Protein AF-A0A8H6MG10-F1 (afdb_monomer)

pLDDT: mean 74.45, std 24.61, range [26.56, 98.25]

Organism: NCBI:txid2175873

Radius of gyration: 45.44 Å; Cα contacts (8 Å, |Δi|>4): 4; chains: 1; bounding box: 98×99×142 Å

Sequence (329 aa):
MADADKAAKLAAAKKRVEELKKKKTKKAGSTSKKEKAETTAAEPSGSKEEDPEAEAETAIPAEAPPAYEEADAPEATEAVAEQPASPTTSQPTLAQQSKLRSASFRKGSVSAGPMSPQGTEGETATDIYRKHVARIEELEKENKRLAKDATDSEKRWKKAEEELADLRETEGETKGAGEEVEKLKSEIEALQRQNTQLQQQASRSGGRHGSSPSVSMSSPPAELEAQLKSKTSTIESMEIEISKLRAQVDRQASGTSSEREQIAALEEKLARAEKAAGLAQQELADLRKNLDRTAEKAVREGSERTSAETKLRSLEHQLADAIAAQLDA

Secondary structure (DSSP, 8-state):
-HHHHHHHHHHHHHHHHHHHHHHHHHHSSS---------------------------------PPPPPPP--------------------PPPHHHHHHHHHHHHHTTTSSS--------TT--HHHHHHHHHHHHHHHHHHHHHHHHHHHHHHHHHHHHHHHHHHHHHHHHHHHHHHHHHHHHHHHHHHHHHHHHHHHHHHHHHTTS-SS-----S---HHHHHHHHHHHHHHHHHHHHHHHHHHHHHHHHHHHHHHHHHHHHHHHHHHHHHHHHHHHHHHHHHHHHHHHHHHHHHHHHHHHHHHHHHHHHHHHHHHHHHHHHHHH--

Solvent-accessible surface area (backbone atoms only — not comparable to full-atom values): 20217 Å² total; per-residue (Å²): 117,74,66,59,58,52,52,51,50,53,53,54,51,54,53,52,52,52,52,52,50,55,53,51,59,64,69,70,68,81,84,84,86,89,81,90,87,84,88,83,89,83,85,88,86,83,90,80,89,81,87,83,92,83,89,84,88,84,87,82,86,88,81,82,83,82,83,80,82,90,78,82,86,82,91,81,91,79,91,86,83,86,86,86,91,76,91,71,78,74,74,70,48,71,68,54,49,49,49,56,62,47,44,65,63,46,74,78,68,78,80,82,79,89,76,65,85,78,72,64,91,87,60,53,72,70,55,52,50,53,50,50,51,53,49,49,55,49,50,52,52,48,50,55,47,50,53,49,52,50,55,54,49,50,52,51,50,52,52,52,52,49,53,52,48,52,51,49,51,54,51,51,55,50,50,55,50,48,54,52,51,52,53,52,50,53,49,50,53,52,51,50,52,51,50,52,51,49,50,52,49,50,55,58,51,68,74,68,71,93,68,81,86,82,80,64,104,58,75,52,72,66,56,59,51,49,51,49,52,52,51,50,54,50,48,55,52,50,53,52,49,52,53,51,52,49,54,50,49,54,52,49,54,56,50,53,51,54,51,51,52,50,48,54,53,49,51,53,50,48,56,51,50,53,52,52,51,53,50,52,52,50,52,52,53,52,51,48,56,50,48,53,52,50,51,52,47,51,53,50,52,50,52,52,48,53,53,49,52,51,52,48,53,54,50,53,51,53,51,52,52,52,50,52,58,60,73,78,105

Foldseek 3Di:
DVVVVVVVVVVVVVVVVVVVVVVVVVVVPPPDDDDDDDDDDDDDDDDDDDDDDDDDDDDDDDDDDDDDDDDDDDDDDDDDDDDDDDPPPPPQPPVRVVVVVVCVVCVVPPDDDDDDPPPDPPDDPVVVVVVVVVVVVVVVVVVVVVVVVVVVVVVVVVVVVVVVVVVVVVVVVVVVVVVVVVVVVVVVVVVVVVVVVVVVVVVVVVVPPPDDDDPDPPPDVVVVVVVVVVVVVVVVVVVVVVVVVVVVVVVVVVVVVVVVVVVVVVVVVVVVVVVVVVVVVVVVVVVVVVVVVVVVVVVVVVVVVVVVVVVVVVVVVVVVVVVVVVVVD

Mean predicted aligned error: 24.43 Å

Structure (mmCIF, N/CA/C/O backbone):
data_AF-A0A8H6MG10-F1
#
_entry.id   AF-A0A8H6MG10-F1
#
loop_
_atom_site.group_PDB
_atom_site.id
_atom_site.type_symbol
_atom_site.label_atom_id
_atom_site.label_alt_id
_atom_site.label_comp_id
_atom_site.label_asym_id
_atom_site.label_entity_id
_atom_site.label_seq_id
_atom_site.pdbx_PDB_ins_code
_atom_site.Cartn_x
_atom_site.Cartn_y
_atom_site.Cartn_z
_atom_site.occupancy
_atom_site.B_iso_or_equiv
_atom_site.auth_seq_id
_atom_site.auth_comp_id
_atom_site.auth_asym_id
_atom_site.auth_atom_id
_atom_site.pdbx_PDB_model_num
ATOM 1 N N . MET A 1 1 ? 15.513 -3.851 48.567 1.00 51.97 1 MET A N 1
ATOM 2 C CA . MET A 1 1 ? 16.566 -3.794 47.528 1.00 51.97 1 MET A CA 1
ATOM 3 C C . MET A 1 1 ? 15.966 -3.587 46.132 1.00 51.97 1 MET A C 1
ATOM 5 O O . MET A 1 1 ? 16.397 -2.667 45.465 1.00 51.97 1 MET A O 1
ATOM 9 N N . ALA A 1 2 ? 14.919 -4.315 45.715 1.00 55.56 2 ALA A N 1
ATOM 10 C CA . ALA A 1 2 ? 14.357 -4.199 44.356 1.00 55.56 2 ALA A CA 1
ATOM 11 C C . ALA A 1 2 ? 13.630 -2.871 44.018 1.00 55.56 2 ALA A C 1
ATOM 13 O O . ALA A 1 2 ? 13.606 -2.473 42.854 1.00 55.56 2 ALA A O 1
ATOM 14 N N . ASP A 1 3 ? 13.059 -2.164 44.999 1.00 54.41 3 ASP A N 1
ATOM 15 C CA . ASP A 1 3 ? 12.299 -0.927 44.730 1.00 54.41 3 ASP A CA 1
ATOM 16 C C . ASP A 1 3 ? 13.183 0.319 44.569 1.00 54.41 3 ASP A C 1
ATOM 18 O O . ASP A 1 3 ? 12.841 1.236 43.820 1.00 54.41 3 ASP A O 1
ATOM 22 N N . ALA A 1 4 ? 14.365 0.330 45.191 1.00 65.50 4 ALA A N 1
ATOM 23 C CA . ALA A 1 4 ? 15.335 1.417 45.050 1.00 65.50 4 ALA A CA 1
ATOM 24 C C . ALA A 1 4 ? 15.965 1.435 43.644 1.00 65.50 4 ALA A C 1
ATOM 26 O O . ALA A 1 4 ? 16.107 2.498 43.038 1.00 65.50 4 ALA A O 1
ATOM 27 N N . ASP A 1 5 ? 16.243 0.257 43.079 1.00 65.50 5 ASP A N 1
ATOM 28 C CA . ASP A 1 5 ? 16.809 0.123 41.733 1.00 65.50 5 ASP A CA 1
ATOM 29 C C . ASP A 1 5 ? 15.803 0.501 40.637 1.00 65.50 5 ASP A C 1
ATOM 31 O O . ASP A 1 5 ? 16.168 1.095 39.616 1.00 65.50 5 ASP A O 1
ATOM 35 N N . LYS A 1 6 ? 14.512 0.220 40.857 1.00 65.94 6 LYS A N 1
ATOM 36 C CA . LYS A 1 6 ? 13.429 0.648 39.959 1.00 65.94 6 LYS A CA 1
ATOM 37 C C . LYS A 1 6 ? 13.233 2.165 40.006 1.00 65.94 6 LYS A C 1
ATOM 39 O O . LYS A 1 6 ? 13.127 2.798 38.954 1.00 65.94 6 LYS A O 1
ATOM 44 N N . ALA A 1 7 ? 13.270 2.768 41.195 1.00 73.44 7 ALA A N 1
ATOM 45 C CA . ALA A 1 7 ? 13.182 4.219 41.350 1.00 73.44 7 ALA A CA 1
ATOM 46 C C . ALA A 1 7 ? 14.377 4.949 40.703 1.00 73.44 7 ALA A C 1
ATOM 48 O O . ALA A 1 7 ? 14.187 5.947 40.002 1.00 73.44 7 ALA A O 1
ATOM 49 N N . ALA A 1 8 ? 15.594 4.415 40.851 1.00 71.19 8 ALA A N 1
ATOM 50 C CA . ALA A 1 8 ? 16.794 4.964 40.221 1.00 71.19 8 ALA A CA 1
ATOM 51 C C . ALA A 1 8 ? 16.738 4.882 38.682 1.00 71.19 8 ALA A C 1
ATOM 53 O O . ALA A 1 8 ? 17.078 5.850 3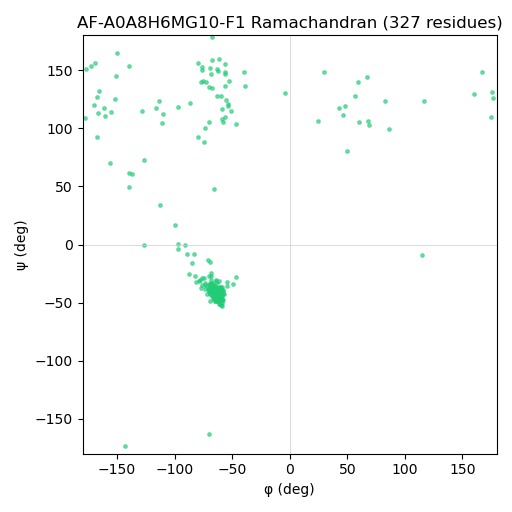7.993 1.00 71.19 8 ALA A O 1
ATOM 54 N N . LYS A 1 9 ? 16.235 3.771 38.124 1.00 74.12 9 LYS A N 1
ATOM 55 C CA . LYS A 1 9 ? 16.056 3.613 36.669 1.00 74.12 9 LYS A CA 1
ATOM 56 C C . LYS A 1 9 ? 14.993 4.554 36.098 1.00 74.12 9 LYS A C 1
ATOM 58 O O . LYS A 1 9 ? 15.222 5.155 35.048 1.00 74.12 9 LYS A O 1
ATOM 63 N N . LEU A 1 10 ? 13.878 4.759 36.801 1.00 74.25 10 LEU A N 1
ATOM 64 C CA . LEU A 1 10 ? 12.836 5.702 36.377 1.00 74.25 10 LEU A CA 1
ATOM 65 C C . LEU A 1 10 ? 13.314 7.161 36.429 1.00 74.25 10 LEU A C 1
ATOM 67 O O . LEU A 1 10 ? 12.983 7.951 35.543 1.00 74.25 10 LEU A O 1
ATOM 71 N N . ALA A 1 11 ? 14.137 7.522 37.416 1.00 78.19 11 ALA A N 1
ATOM 72 C CA . ALA A 1 11 ? 14.748 8.848 37.489 1.00 78.19 11 ALA A CA 1
ATOM 73 C C . ALA A 1 11 ? 15.758 9.081 36.348 1.00 78.19 11 ALA A C 1
ATOM 75 O O . ALA A 1 11 ? 15.746 10.139 35.712 1.00 78.19 11 ALA A O 1
ATOM 76 N N . ALA A 1 12 ? 16.580 8.077 36.023 1.00 76.75 12 ALA A N 1
ATOM 77 C CA . ALA A 1 12 ? 17.527 8.145 34.910 1.00 76.75 12 ALA A CA 1
ATOM 78 C C . ALA A 1 12 ? 16.824 8.237 33.541 1.00 76.75 12 ALA A C 1
ATOM 80 O O . ALA A 1 12 ? 17.253 9.002 32.671 1.00 76.75 12 ALA A O 1
ATOM 81 N N . ALA A 1 13 ? 15.712 7.517 33.362 1.00 77.25 13 ALA A N 1
ATOM 82 C CA . ALA A 1 13 ? 14.897 7.582 32.150 1.00 77.25 13 ALA A CA 1
ATOM 83 C C . ALA A 1 13 ? 14.247 8.965 31.973 1.00 77.25 13 ALA A C 1
ATOM 85 O O . ALA A 1 13 ? 14.359 9.570 30.905 1.00 77.25 13 ALA A O 1
ATOM 86 N N . LYS A 1 14 ? 13.654 9.526 33.038 1.00 82.62 14 LYS A N 1
ATOM 87 C CA . LYS A 1 14 ? 13.063 10.876 33.006 1.00 82.62 14 LYS A CA 1
ATOM 88 C C . LYS A 1 14 ? 14.100 11.952 32.670 1.00 82.62 14 LYS A C 1
ATOM 90 O O . LYS A 1 14 ? 13.826 12.818 31.839 1.00 82.62 14 LYS A O 1
ATOM 95 N N . LYS A 1 15 ? 15.314 11.850 33.224 1.00 86.06 15 LYS A N 1
ATOM 96 C CA . LYS A 1 15 ? 16.411 12.788 32.935 1.00 86.06 15 LYS A CA 1
ATOM 97 C C . LYS A 1 15 ? 16.862 12.732 31.466 1.00 86.06 15 LYS A C 1
ATOM 99 O O . LYS A 1 15 ? 17.047 13.777 30.844 1.00 86.06 15 LYS A O 1
ATOM 104 N N . ARG A 1 16 ? 16.950 11.537 30.865 1.00 79.56 16 ARG A N 1
ATOM 105 C CA . ARG A 1 16 ? 17.289 11.383 29.434 1.00 79.56 16 ARG A CA 1
ATOM 106 C C . ARG A 1 16 ? 16.218 11.943 28.497 1.00 79.56 16 ARG A C 1
ATOM 108 O O . ARG A 1 16 ? 16.553 12.551 27.480 1.00 79.56 16 ARG A O 1
ATOM 115 N N . VAL A 1 17 ? 14.941 11.774 28.835 1.00 79.50 17 VAL A N 1
ATOM 116 C CA . VAL A 1 17 ? 13.828 12.304 28.030 1.00 79.50 17 VAL A CA 1
ATOM 117 C C . VAL A 1 17 ? 13.806 13.835 28.056 1.00 79.50 17 VAL A C 1
ATOM 119 O O . VAL A 1 17 ? 13.562 14.465 27.025 1.00 79.50 17 VAL A O 1
ATOM 122 N N . GLU A 1 18 ? 14.113 14.454 29.197 1.00 81.69 18 GLU A N 1
ATOM 123 C CA . GLU A 1 18 ? 14.181 15.913 29.309 1.00 81.69 18 GLU A CA 1
ATOM 124 C C . GLU A 1 18 ? 15.362 16.509 28.519 1.00 81.69 18 GLU A C 1
ATOM 126 O O . GLU A 1 18 ? 15.202 17.511 27.815 1.00 81.69 18 GLU A O 1
ATOM 131 N N . GLU A 1 19 ? 16.531 15.861 28.548 1.00 75.88 19 GLU A N 1
ATOM 132 C CA . GLU A 1 19 ? 17.693 16.265 27.745 1.00 75.88 19 GLU A CA 1
ATOM 133 C C . GLU A 1 19 ? 17.437 16.129 26.236 1.00 75.88 19 GLU A C 1
ATOM 135 O O . GLU A 1 19 ? 17.821 17.006 25.454 1.00 75.88 19 GLU A O 1
ATOM 140 N N . LEU A 1 20 ? 16.737 15.073 25.809 1.00 75.56 20 LEU A N 1
ATOM 141 C CA . LEU A 1 20 ? 16.344 14.886 24.410 1.00 75.56 20 LEU A CA 1
ATOM 142 C C . LEU A 1 20 ? 15.300 15.911 23.956 1.00 75.56 20 LEU A C 1
ATOM 144 O O . LEU A 1 20 ? 15.386 16.401 22.826 1.00 75.56 20 LEU A O 1
ATOM 148 N N . LYS A 1 21 ? 14.361 16.295 24.829 1.00 79.12 21 LYS A N 1
ATOM 149 C CA . LYS A 1 21 ? 13.426 17.396 24.553 1.00 79.12 21 LYS A CA 1
ATOM 150 C C . LYS A 1 21 ? 14.176 18.718 24.398 1.00 79.12 21 LYS A C 1
ATOM 152 O O . LYS A 1 21 ? 14.016 19.364 23.369 1.00 79.12 21 LYS A O 1
ATOM 157 N N . LYS A 1 22 ? 15.084 19.067 25.318 1.00 78.25 22 LYS A N 1
ATOM 158 C CA . LYS A 1 22 ? 15.908 20.292 25.228 1.00 78.25 22 LYS A CA 1
ATOM 159 C C . LYS A 1 22 ? 16.778 20.339 23.961 1.00 78.25 22 LYS A C 1
ATOM 161 O O . LYS A 1 22 ? 16.897 21.396 23.340 1.00 78.25 22 LYS A O 1
ATOM 166 N N . LYS A 1 23 ? 17.341 19.203 23.527 1.00 73.50 23 LYS A N 1
ATOM 167 C CA . LYS A 1 23 ? 18.097 19.105 22.262 1.00 73.50 23 LYS A CA 1
ATOM 168 C C . LYS A 1 23 ? 17.206 19.266 21.023 1.00 73.50 23 LYS A C 1
ATOM 170 O O . LYS A 1 23 ? 17.633 19.902 20.060 1.00 73.50 23 LYS A O 1
ATOM 175 N N . LYS A 1 24 ? 15.969 18.754 21.041 1.00 72.06 24 LYS A N 1
ATOM 176 C CA . LYS A 1 24 ? 15.007 18.934 19.937 1.00 72.06 24 LYS A CA 1
ATOM 177 C C . LYS A 1 24 ? 14.508 20.378 19.832 1.00 72.06 24 LYS A C 1
ATOM 179 O O . LYS A 1 24 ? 14.465 20.905 18.723 1.00 72.06 24 LYS A O 1
ATOM 184 N N . THR A 1 25 ? 14.240 21.057 20.949 1.00 61.75 25 THR A N 1
ATOM 185 C CA . THR A 1 25 ? 13.796 22.464 20.925 1.00 61.75 25 THR A CA 1
ATOM 186 C C . THR A 1 25 ? 14.901 23.417 20.455 1.00 61.75 25 THR A C 1
ATOM 188 O O . THR A 1 25 ? 14.613 24.368 19.737 1.00 61.75 25 THR A O 1
ATOM 191 N N . LYS A 1 26 ? 16.182 23.134 20.757 1.00 57.59 26 LYS A N 1
ATOM 192 C CA . LYS A 1 26 ? 17.317 23.910 20.213 1.00 57.59 26 LYS A CA 1
ATOM 193 C C . LYS A 1 26 ? 17.547 23.702 18.710 1.00 57.59 26 LYS A C 1
ATOM 195 O O . LYS A 1 26 ? 18.046 24.611 18.058 1.00 57.59 26 LYS A O 1
ATOM 200 N N . LYS A 1 27 ? 17.175 22.547 18.145 1.00 52.44 27 LYS A N 1
ATOM 201 C CA . LYS A 1 27 ? 17.362 22.250 16.711 1.00 52.44 27 LYS A CA 1
ATOM 202 C C . LYS A 1 27 ? 16.226 22.785 15.822 1.00 52.44 27 LYS A C 1
ATOM 204 O O . LYS A 1 27 ? 16.414 22.906 14.619 1.00 52.44 27 LYS A O 1
ATOM 209 N N . ALA A 1 28 ? 15.081 23.147 16.407 1.00 43.78 28 ALA A N 1
ATOM 210 C CA . ALA A 1 28 ? 13.936 23.721 15.693 1.00 43.78 28 ALA A CA 1
ATOM 211 C C . ALA A 1 28 ? 13.970 25.264 15.571 1.00 43.78 28 ALA A C 1
ATOM 213 O O . ALA A 1 28 ? 13.146 25.831 14.865 1.00 43.78 28 ALA A O 1
ATOM 214 N N . GLY A 1 29 ? 14.910 25.953 16.235 1.00 36.44 29 GLY A N 1
ATOM 215 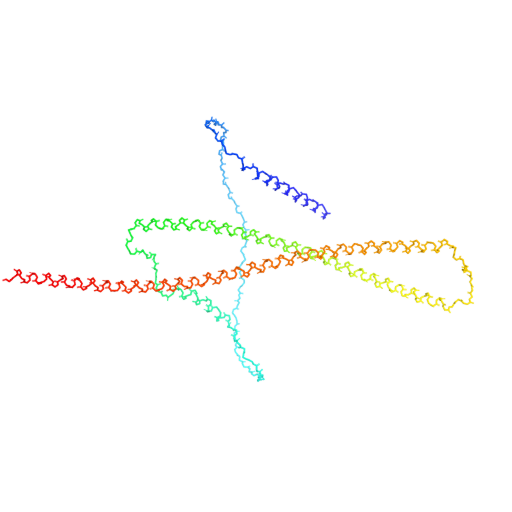C CA . GLY A 1 29 ? 14.950 27.423 16.301 1.00 36.44 29 GLY A CA 1
ATOM 216 C C . GLY A 1 29 ? 15.872 28.144 15.305 1.00 36.44 29 GLY A C 1
ATOM 217 O O . GLY A 1 29 ? 15.948 29.366 15.359 1.00 36.44 29 GLY A O 1
ATOM 218 N N . SER A 1 30 ? 16.598 27.447 14.418 1.00 35.41 30 SER A N 1
ATOM 219 C CA . SER A 1 30 ? 17.669 28.060 13.600 1.00 35.41 30 SER A CA 1
ATOM 220 C C . SER A 1 30 ? 17.388 28.133 12.090 1.00 35.41 30 SER A C 1
ATOM 222 O O . SER A 1 30 ? 18.310 27.989 11.289 1.00 35.41 30 SER A O 1
ATOM 224 N N . THR A 1 31 ? 16.139 28.328 11.663 1.00 34.62 31 THR A N 1
ATOM 225 C CA . THR A 1 31 ? 15.808 28.509 10.231 1.00 34.62 31 THR A CA 1
ATOM 226 C C . THR A 1 31 ? 14.743 29.583 10.005 1.00 34.62 31 THR A C 1
ATOM 228 O O . THR A 1 31 ? 13.687 29.327 9.447 1.00 34.62 31 THR A O 1
ATOM 231 N N . SER A 1 32 ? 15.042 30.824 10.394 1.00 30.42 32 SER A N 1
ATOM 232 C CA . SER A 1 32 ? 14.408 32.013 9.801 1.00 30.42 32 SER A CA 1
ATOM 233 C C . SER A 1 32 ? 15.154 33.289 10.203 1.00 30.42 32 SER A C 1
ATOM 235 O O . SER A 1 32 ? 14.855 33.841 11.256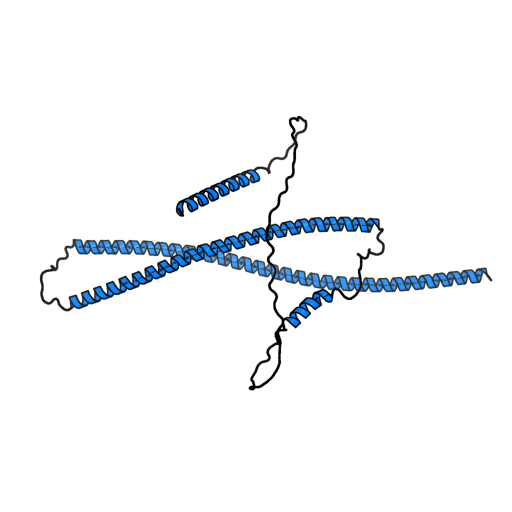 1.00 30.42 32 SER A O 1
ATOM 237 N N . LYS A 1 33 ? 16.128 33.733 9.391 1.00 28.91 33 LYS A N 1
ATOM 238 C CA . LYS A 1 33 ? 16.347 35.136 8.962 1.00 28.91 33 LYS A CA 1
ATOM 239 C C . LYS A 1 33 ? 17.644 35.221 8.144 1.00 28.91 33 LYS A C 1
ATOM 241 O O . LYS A 1 33 ? 18.736 35.072 8.680 1.00 28.91 33 LYS A O 1
ATOM 246 N N . LYS A 1 34 ? 17.513 35.454 6.838 1.00 30.11 34 LYS A N 1
ATOM 247 C CA . LYS A 1 34 ? 18.599 35.854 5.937 1.00 30.11 34 LYS A CA 1
ATOM 248 C C . LYS A 1 34 ? 18.333 37.305 5.555 1.00 30.11 34 LYS A C 1
ATOM 250 O O . LYS A 1 34 ? 17.360 37.536 4.855 1.00 30.11 34 LYS A O 1
ATOM 255 N N . GLU A 1 35 ? 19.181 38.231 6.002 1.00 30.64 35 GLU A N 1
ATOM 256 C CA . GLU A 1 35 ? 19.536 39.450 5.259 1.00 30.64 35 GLU A CA 1
ATOM 257 C C . GLU A 1 35 ? 20.777 40.146 5.866 1.00 30.64 35 GLU A C 1
ATOM 259 O O . GLU A 1 35 ? 20.752 40.614 6.997 1.00 30.64 35 GLU A O 1
ATOM 264 N N . LYS A 1 36 ? 21.862 40.126 5.072 1.00 29.31 36 LYS A N 1
ATOM 265 C CA . LYS A 1 36 ? 22.856 41.181 4.767 1.00 29.31 36 LYS A CA 1
ATOM 266 C C . LYS A 1 36 ? 23.473 42.040 5.899 1.00 29.31 36 LYS A C 1
ATOM 268 O O . LYS A 1 36 ? 22.824 42.961 6.372 1.00 29.31 36 LYS A O 1
ATOM 273 N N . ALA A 1 37 ? 24.780 41.859 6.159 1.00 28.03 37 ALA A N 1
ATOM 274 C CA . ALA A 1 37 ? 25.802 42.924 6.291 1.00 28.03 37 ALA A CA 1
ATOM 275 C C . ALA A 1 37 ? 27.220 42.342 6.529 1.00 28.03 37 ALA A C 1
ATOM 277 O O . ALA A 1 37 ? 27.373 41.245 7.053 1.00 28.03 37 ALA A O 1
ATOM 278 N N . GLU A 1 38 ? 28.223 43.095 6.083 1.00 29.12 38 GLU A N 1
ATOM 279 C CA . GLU A 1 38 ? 29.650 42.807 5.886 1.00 29.12 38 GLU A CA 1
ATOM 280 C C . GLU A 1 38 ? 30.571 42.835 7.134 1.00 29.12 38 GLU A C 1
ATOM 282 O O . GLU A 1 38 ? 30.348 43.586 8.076 1.00 29.12 38 GLU A O 1
ATOM 287 N N . THR A 1 39 ? 31.685 42.094 6.997 1.00 26.61 39 THR A N 1
ATOM 288 C CA . THR A 1 39 ? 33.094 42.362 7.398 1.00 26.61 39 THR A CA 1
ATOM 289 C C . THR A 1 39 ? 33.593 42.455 8.857 1.00 26.61 39 THR A C 1
ATOM 291 O O . THR A 1 39 ? 33.014 43.083 9.733 1.00 26.61 39 THR A O 1
ATOM 294 N N . THR A 1 40 ? 34.832 41.939 8.979 1.00 27.50 40 THR A N 1
ATOM 295 C CA . THR A 1 40 ? 35.955 42.222 9.909 1.00 27.50 40 THR A CA 1
ATOM 296 C C . THR A 1 40 ? 36.054 41.520 11.275 1.00 27.50 40 THR A C 1
ATOM 298 O O . THR A 1 40 ? 35.460 41.926 12.262 1.00 27.50 40 THR A O 1
ATOM 301 N N . ALA A 1 41 ? 36.898 40.476 11.280 1.00 28.77 41 ALA A N 1
ATOM 302 C CA . ALA A 1 41 ? 38.131 40.300 12.068 1.00 28.77 41 ALA A CA 1
ATOM 303 C C . ALA A 1 41 ? 38.168 40.697 13.561 1.00 28.77 41 ALA A C 1
ATOM 305 O O . ALA A 1 41 ? 38.162 41.880 13.879 1.00 28.77 41 ALA A O 1
ATOM 306 N N . ALA A 1 42 ? 38.395 39.698 14.429 1.00 28.44 42 ALA A N 1
ATOM 307 C CA . ALA A 1 42 ? 39.465 39.673 15.444 1.00 28.44 42 ALA A CA 1
ATOM 308 C C . ALA A 1 42 ? 39.446 38.339 16.234 1.00 28.44 42 ALA A C 1
ATOM 310 O O . ALA A 1 42 ? 38.557 38.088 17.043 1.00 28.44 42 ALA A O 1
ATOM 311 N N . GLU A 1 43 ? 40.445 37.492 15.980 1.00 30.98 43 GLU A N 1
ATOM 312 C CA . GLU A 1 43 ? 41.071 36.566 16.948 1.00 30.98 43 GLU A CA 1
ATOM 313 C C . GLU A 1 43 ? 41.845 37.376 18.034 1.00 30.98 43 GLU A C 1
ATOM 315 O O . GLU A 1 43 ? 41.903 38.601 17.875 1.00 30.98 43 GLU A O 1
ATOM 320 N N . PRO A 1 44 ? 42.507 36.808 19.083 1.00 45.44 44 PRO A N 1
ATOM 321 C CA . PRO A 1 44 ? 42.915 35.404 19.296 1.00 45.44 44 PRO A CA 1
ATOM 322 C C . PRO A 1 44 ? 42.808 34.886 20.759 1.00 45.44 44 PRO A C 1
ATOM 324 O O . PRO A 1 44 ? 42.404 35.592 21.680 1.00 45.44 44 PRO A O 1
ATOM 327 N N . SER A 1 45 ? 43.319 33.659 20.946 1.00 30.58 45 SER A N 1
ATOM 328 C CA . SER A 1 45 ? 43.961 33.079 22.147 1.00 30.58 45 SER A CA 1
ATOM 329 C C . SER A 1 45 ? 43.180 31.888 22.720 1.00 30.58 45 SER A C 1
ATOM 331 O O . SER A 1 45 ? 42.004 32.007 23.032 1.00 30.58 45 SER A O 1
ATOM 333 N N . GLY A 1 46 ? 43.741 30.695 22.889 1.00 26.56 46 GLY A N 1
ATOM 334 C CA . GLY A 1 46 ? 45.126 30.268 22.768 1.00 26.56 46 GLY A CA 1
ATOM 335 C C . GLY A 1 46 ? 45.208 28.740 22.801 1.00 26.56 46 GLY A C 1
ATOM 336 O O . GLY A 1 46 ? 44.313 28.047 23.281 1.00 26.56 46 GLY A O 1
ATOM 337 N N . SER A 1 47 ? 46.295 28.268 22.218 1.00 31.86 47 SER A N 1
ATOM 338 C CA . SER A 1 47 ? 46.773 26.907 22.006 1.00 31.86 47 SER A CA 1
ATOM 339 C C . SER A 1 47 ? 46.924 26.051 23.271 1.00 31.86 47 SER A C 1
ATOM 341 O O . SER A 1 47 ? 47.358 26.551 24.307 1.00 31.86 47 SER A O 1
ATOM 343 N N . LYS A 1 48 ? 46.714 24.731 23.135 1.00 28.75 48 LYS A N 1
ATOM 344 C CA . LYS A 1 48 ? 47.789 23.738 23.335 1.00 28.75 48 LYS A CA 1
ATOM 345 C C . LYS A 1 48 ? 47.404 22.340 22.829 1.00 28.75 48 LYS A C 1
ATOM 347 O O . LYS A 1 48 ? 46.358 21.810 23.190 1.00 28.75 48 LYS A O 1
ATOM 352 N N . GLU A 1 49 ? 48.282 21.801 21.991 1.00 31.20 49 GLU A N 1
ATOM 353 C CA . GLU A 1 49 ? 48.418 20.392 21.613 1.00 31.20 49 GLU A CA 1
ATOM 354 C C . GLU A 1 49 ? 48.782 19.528 22.831 1.00 31.20 49 GLU A C 1
ATOM 356 O O . GLU A 1 49 ? 49.429 20.025 23.754 1.00 31.20 49 GLU A O 1
ATOM 361 N N . GLU A 1 50 ? 48.387 18.253 22.822 1.00 27.75 50 GLU A N 1
ATOM 362 C CA . GLU A 1 50 ? 49.307 17.100 22.728 1.00 27.75 50 GLU A CA 1
ATOM 363 C C . GLU A 1 50 ? 48.524 15.776 22.843 1.00 27.75 50 GLU A C 1
ATOM 365 O O . GLU A 1 50 ? 47.684 15.595 23.725 1.00 27.75 50 GLU A O 1
ATOM 370 N N . ASP A 1 51 ? 48.814 14.873 21.907 1.00 34.91 51 ASP A N 1
ATOM 371 C CA . ASP A 1 51 ? 48.602 13.421 21.994 1.00 34.91 51 ASP A CA 1
ATOM 372 C C . ASP A 1 51 ? 49.585 12.844 23.043 1.00 34.91 51 ASP A C 1
ATOM 374 O O . ASP A 1 51 ? 50.652 13.441 23.236 1.00 34.91 51 ASP A O 1
ATOM 378 N N . PRO A 1 52 ? 49.290 11.725 23.737 1.00 39.72 52 PRO A N 1
ATOM 379 C CA . PRO A 1 52 ? 49.765 10.454 23.180 1.00 39.72 52 PRO A CA 1
ATOM 380 C C . PRO A 1 52 ? 48.917 9.201 23.500 1.00 39.72 52 PRO A C 1
ATOM 382 O O . PRO A 1 52 ? 48.395 8.996 24.596 1.00 39.72 52 PRO A O 1
ATOM 385 N N . GLU A 1 53 ? 48.887 8.323 22.504 1.00 31.08 53 GLU A N 1
ATOM 386 C CA . GLU A 1 53 ? 49.064 6.862 22.508 1.00 31.08 53 GLU A CA 1
ATOM 387 C C . GLU A 1 53 ? 49.421 6.153 23.841 1.00 31.08 53 GLU A C 1
ATOM 389 O O . GLU A 1 53 ? 50.404 6.486 24.504 1.00 31.08 53 GLU A O 1
ATOM 394 N N .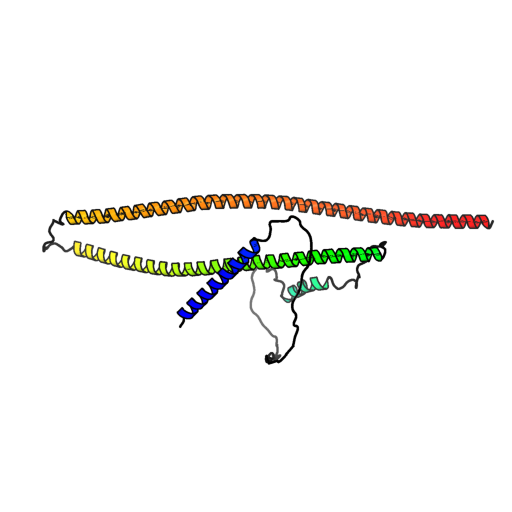 ALA A 1 54 ? 48.674 5.083 24.163 1.00 30.16 54 ALA A N 1
ATOM 395 C CA . ALA A 1 54 ? 49.159 3.911 24.908 1.00 30.16 54 ALA A CA 1
ATOM 396 C C . ALA A 1 54 ? 48.234 2.689 24.699 1.00 30.16 54 ALA A C 1
ATOM 398 O O . ALA A 1 54 ? 47.103 2.646 25.189 1.00 30.16 54 ALA A O 1
ATOM 399 N N . GLU A 1 55 ? 48.750 1.688 23.984 1.00 33.16 55 GLU A N 1
ATOM 400 C CA . GLU A 1 55 ? 48.284 0.298 23.968 1.00 33.16 55 GLU A CA 1
ATOM 401 C C . GLU A 1 55 ? 48.550 -0.402 25.315 1.00 33.16 55 GLU A C 1
ATOM 403 O O . GLU A 1 55 ? 49.586 -0.172 25.938 1.00 33.16 55 GLU A O 1
ATOM 408 N N . ALA A 1 56 ? 47.667 -1.327 25.713 1.00 29.70 56 ALA A N 1
ATOM 409 C CA . ALA A 1 56 ? 48.051 -2.615 26.306 1.00 29.70 56 ALA A CA 1
ATOM 410 C C . ALA A 1 56 ? 46.863 -3.597 26.329 1.00 29.70 56 ALA A C 1
ATOM 412 O O . ALA A 1 56 ? 45.748 -3.272 26.735 1.00 29.70 56 ALA A O 1
ATOM 413 N N . GLU A 1 57 ? 47.160 -4.809 25.875 1.00 31.12 57 GLU A N 1
ATOM 414 C CA . GLU A 1 57 ? 46.321 -5.984 25.651 1.00 31.12 57 GLU A CA 1
ATOM 415 C C . GLU A 1 57 ? 45.761 -6.626 26.936 1.00 31.12 57 GLU A C 1
ATOM 417 O O . GLU A 1 57 ? 46.369 -6.534 28.001 1.00 31.12 57 GLU A O 1
ATOM 422 N N . THR A 1 58 ? 44.672 -7.406 26.824 1.00 28.23 58 THR A N 1
ATOM 423 C CA . THR A 1 58 ? 44.660 -8.818 27.284 1.00 28.23 58 THR A CA 1
ATOM 424 C C . THR A 1 58 ? 43.405 -9.606 26.860 1.00 28.23 58 THR A C 1
ATOM 426 O O . THR A 1 58 ? 42.283 -9.300 27.246 1.00 28.23 58 THR A O 1
ATOM 429 N N . ALA A 1 59 ? 43.675 -10.679 26.106 1.00 29.81 59 ALA A N 1
ATOM 430 C CA . ALA A 1 59 ? 43.137 -12.044 26.206 1.00 29.81 59 ALA A CA 1
ATOM 431 C C . ALA A 1 59 ? 41.619 -12.316 26.068 1.00 29.81 59 ALA A C 1
ATOM 433 O O . ALA A 1 59 ? 40.856 -12.236 27.027 1.00 29.81 59 ALA A O 1
ATOM 434 N N . ILE A 1 60 ? 41.235 -12.865 24.908 1.00 36.59 60 ILE A N 1
ATOM 435 C CA . ILE A 1 60 ? 40.095 -13.788 24.764 1.00 36.59 60 ILE A CA 1
ATOM 436 C C . ILE A 1 60 ? 40.678 -15.159 24.374 1.00 36.59 60 ILE A C 1
ATOM 438 O O . ILE A 1 60 ? 41.420 -15.223 23.390 1.00 36.59 60 ILE A O 1
ATOM 442 N N . PRO A 1 61 ? 40.409 -16.247 25.121 1.00 35.25 61 PRO A N 1
ATOM 443 C CA . PRO A 1 61 ? 40.920 -17.567 24.786 1.00 35.25 61 PRO A CA 1
ATOM 444 C C . PRO A 1 61 ? 40.125 -18.188 23.633 1.00 35.25 61 PRO A C 1
ATOM 446 O O . PRO A 1 61 ? 38.903 -18.077 23.551 1.00 35.25 61 PRO A O 1
ATOM 449 N N . ALA A 1 62 ? 40.868 -18.851 22.753 1.00 33.00 62 ALA A N 1
ATOM 450 C CA . ALA A 1 62 ? 40.373 -19.680 21.671 1.00 33.00 62 ALA A CA 1
ATOM 451 C C . ALA A 1 62 ? 39.738 -20.970 22.213 1.00 33.00 62 ALA A C 1
ATOM 453 O O . ALA A 1 62 ? 40.341 -21.655 23.039 1.00 33.00 62 ALA A O 1
ATOM 454 N N . GLU A 1 63 ? 38.571 -21.337 21.685 1.00 34.34 63 GLU A N 1
ATOM 455 C CA . GLU A 1 63 ? 38.003 -22.677 21.827 1.00 34.34 63 GLU A CA 1
ATOM 456 C C . GLU A 1 63 ? 37.925 -23.318 20.436 1.00 34.34 63 GLU A C 1
ATOM 458 O O . GLU A 1 63 ? 37.307 -22.793 19.508 1.00 34.34 63 GLU A O 1
ATOM 463 N N . ALA A 1 64 ? 38.660 -24.418 20.286 1.00 41.25 64 ALA A N 1
ATOM 464 C CA . ALA A 1 64 ? 38.708 -25.251 19.095 1.00 41.25 64 ALA A CA 1
ATOM 465 C C . ALA A 1 64 ? 37.443 -26.130 18.996 1.00 41.25 64 ALA A C 1
ATOM 467 O O . ALA A 1 64 ? 36.895 -26.524 20.026 1.00 41.25 64 ALA A O 1
ATOM 468 N N . PRO A 1 65 ? 36.987 -26.488 17.783 1.00 41.72 65 PRO A N 1
ATOM 469 C CA . PRO A 1 65 ? 35.856 -27.392 17.612 1.00 41.72 65 PRO A CA 1
ATOM 470 C C . PRO A 1 65 ? 36.278 -28.845 17.896 1.00 41.72 65 PRO A C 1
ATOM 472 O O . PRO A 1 65 ? 37.371 -29.245 17.481 1.00 41.72 65 PRO A O 1
ATOM 475 N N . PRO A 1 66 ? 35.441 -29.673 18.550 1.00 35.94 66 PRO A N 1
ATOM 476 C CA . PRO A 1 66 ? 35.711 -31.096 18.633 1.00 35.94 66 PRO A CA 1
ATOM 477 C C . PRO A 1 66 ? 35.466 -31.766 17.278 1.00 35.94 66 PRO A C 1
ATOM 479 O O . PRO A 1 66 ? 34.520 -31.458 16.549 1.00 35.94 66 PRO A O 1
ATOM 482 N N . ALA A 1 67 ? 36.375 -32.687 16.975 1.00 31.62 67 ALA A N 1
ATOM 483 C CA . ALA A 1 67 ? 36.351 -33.606 15.857 1.00 31.62 67 ALA A CA 1
ATOM 484 C C . ALA A 1 67 ? 35.069 -34.455 15.849 1.00 31.62 67 ALA A C 1
ATOM 486 O O . ALA A 1 67 ? 34.664 -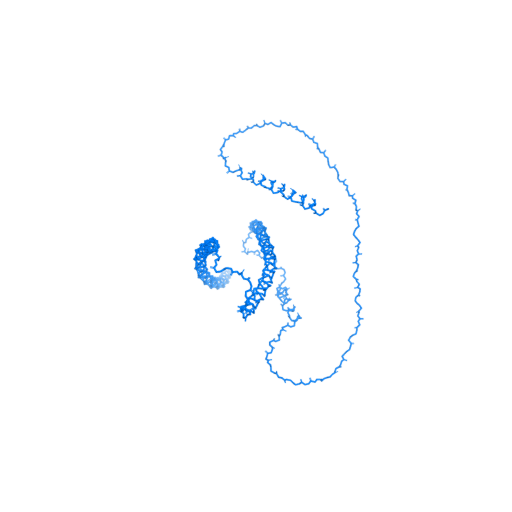34.985 16.882 1.00 31.62 67 ALA A O 1
ATOM 487 N N . TYR A 1 68 ? 34.474 -34.616 14.668 1.00 34.16 68 TYR A N 1
ATOM 488 C CA . TYR A 1 68 ? 33.530 -35.693 14.395 1.00 34.16 68 TYR A CA 1
ATOM 489 C C . TYR A 1 68 ? 34.301 -36.811 13.699 1.00 34.16 68 TYR A C 1
ATOM 491 O O . TYR A 1 68 ? 34.892 -36.595 12.640 1.00 34.16 68 TYR A O 1
ATOM 499 N N . GLU A 1 69 ? 34.332 -37.972 14.344 1.00 32.09 69 GLU A N 1
ATOM 500 C CA . GLU A 1 69 ? 34.875 -39.213 13.808 1.00 32.09 69 GLU A CA 1
ATOM 501 C C . GLU A 1 69 ? 34.015 -39.717 12.637 1.00 32.09 69 GLU A C 1
ATOM 503 O O . GLU A 1 69 ? 32.784 -39.734 12.701 1.00 32.09 69 GLU A O 1
ATOM 508 N N . GLU A 1 70 ? 34.691 -40.131 11.566 1.00 35.38 70 GLU A N 1
ATOM 509 C CA . GLU A 1 70 ? 34.177 -41.052 10.554 1.00 35.38 70 GLU A CA 1
ATOM 510 C C . GLU A 1 70 ? 33.898 -42.417 11.195 1.00 35.38 70 GLU A C 1
ATOM 512 O O . GLU A 1 70 ? 34.800 -43.014 11.779 1.00 35.38 70 GLU A O 1
ATOM 517 N N . ALA A 1 71 ? 32.687 -42.950 11.017 1.00 30.72 71 ALA A N 1
ATOM 518 C CA . ALA A 1 71 ? 32.443 -44.388 11.097 1.00 30.72 71 ALA A CA 1
ATOM 519 C C . ALA A 1 71 ? 31.194 -44.793 10.292 1.00 30.72 71 ALA A C 1
ATOM 521 O O . ALA A 1 71 ? 30.071 -44.416 10.617 1.00 30.72 71 ALA A O 1
ATOM 522 N N . ASP A 1 72 ? 31.469 -45.559 9.237 1.00 28.78 72 ASP A N 1
ATOM 523 C CA . ASP A 1 72 ? 30.708 -46.653 8.624 1.00 28.78 72 ASP A CA 1
ATOM 524 C C . ASP A 1 72 ? 29.208 -46.531 8.300 1.00 28.78 72 ASP A C 1
ATOM 526 O O . ASP A 1 72 ? 28.320 -46.522 9.151 1.00 28.78 72 ASP A O 1
ATOM 530 N N . ALA A 1 73 ? 28.941 -46.665 6.997 1.00 35.38 73 ALA A N 1
ATOM 531 C CA . ALA A 1 73 ? 27.793 -47.404 6.484 1.00 35.38 73 ALA A CA 1
ATOM 532 C C . ALA A 1 73 ? 28.064 -48.921 6.577 1.00 35.38 73 ALA A C 1
ATOM 534 O O . ALA A 1 73 ? 29.208 -49.350 6.429 1.00 35.38 73 ALA A O 1
ATOM 535 N N . PRO A 1 74 ? 27.015 -49.751 6.703 1.00 37.75 74 PRO A N 1
ATOM 536 C CA . PRO A 1 74 ? 26.744 -50.629 5.563 1.00 37.75 74 PRO A CA 1
ATOM 537 C C . PRO A 1 74 ? 25.254 -50.798 5.221 1.00 37.75 74 PRO A C 1
ATOM 539 O O . PRO A 1 74 ? 24.358 -50.680 6.056 1.00 37.75 74 PRO A O 1
ATOM 542 N N . GLU A 1 75 ? 25.025 -51.089 3.940 1.00 33.47 75 GLU A N 1
ATOM 543 C CA . GLU A 1 75 ? 23.769 -51.535 3.333 1.00 33.47 75 GLU A CA 1
ATOM 544 C C . GLU A 1 75 ? 23.279 -52.883 3.897 1.00 33.47 75 GLU A C 1
ATOM 546 O O . GLU A 1 75 ? 24.096 -53.754 4.190 1.00 33.47 75 GLU A O 1
ATOM 551 N N . ALA A 1 76 ? 21.951 -53.089 3.940 1.00 33.69 76 ALA A N 1
ATOM 552 C CA . ALA A 1 76 ? 21.232 -54.097 3.130 1.00 33.69 76 ALA A CA 1
ATOM 553 C C . ALA A 1 76 ? 19.835 -54.455 3.701 1.00 33.69 76 ALA A C 1
ATOM 555 O O . ALA A 1 76 ? 19.737 -54.850 4.856 1.00 33.69 76 ALA A O 1
ATOM 556 N N . THR A 1 77 ? 18.814 -54.405 2.819 1.00 31.55 77 THR A N 1
ATOM 557 C CA . THR A 1 77 ? 17.650 -55.335 2.664 1.00 31.55 77 THR A CA 1
ATOM 558 C C . THR A 1 77 ? 16.696 -55.542 3.865 1.00 31.55 77 THR A C 1
ATOM 560 O O . THR A 1 77 ? 17.135 -55.697 4.987 1.00 31.55 77 THR A O 1
ATOM 563 N N . GLU A 1 78 ? 15.365 -55.632 3.782 1.00 35.53 78 GLU A N 1
ATOM 564 C CA . GLU A 1 78 ? 14.434 -56.055 2.734 1.00 35.53 78 GLU A CA 1
ATOM 565 C C . GLU A 1 78 ? 12.981 -55.741 3.198 1.00 35.53 78 GLU A C 1
ATOM 567 O O . GLU A 1 78 ? 12.708 -55.747 4.394 1.00 35.53 78 GLU A O 1
ATOM 572 N N . ALA A 1 79 ? 12.074 -55.537 2.231 1.00 33.62 79 ALA A N 1
ATOM 573 C CA . ALA A 1 79 ? 10.618 -55.797 2.230 1.00 33.62 79 ALA A CA 1
ATOM 574 C C . ALA A 1 79 ? 9.662 -55.175 3.288 1.00 33.62 79 ALA A C 1
ATOM 576 O O . ALA A 1 79 ? 9.780 -55.406 4.484 1.00 33.62 79 ALA A O 1
ATOM 577 N N . VAL A 1 80 ? 8.587 -54.512 2.810 1.00 34.50 80 VAL A N 1
ATOM 578 C CA . VAL A 1 80 ? 7.170 -54.962 2.925 1.00 34.50 80 VAL A CA 1
ATOM 579 C C . VAL A 1 80 ? 6.187 -53.911 2.336 1.00 34.50 80 VAL A C 1
ATOM 581 O O . VAL A 1 80 ? 6.179 -52.754 2.740 1.00 34.50 80 VAL A O 1
ATOM 584 N N . ALA A 1 81 ? 5.344 -54.396 1.407 1.00 33.69 81 ALA A N 1
ATOM 585 C CA . ALA A 1 81 ? 3.962 -54.010 1.038 1.00 33.69 81 ALA A CA 1
ATOM 586 C C . ALA A 1 81 ? 3.597 -52.654 0.364 1.00 33.69 81 ALA A C 1
ATOM 588 O O . ALA A 1 81 ? 3.503 -51.601 0.981 1.00 33.69 81 ALA A O 1
ATOM 589 N N . GLU A 1 82 ? 3.285 -52.769 -0.935 1.00 37.66 82 GLU A N 1
ATOM 590 C CA . GLU A 1 82 ? 2.061 -52.363 -1.671 1.00 37.66 82 GLU A CA 1
ATOM 591 C C . GLU A 1 82 ? 1.127 -51.229 -1.142 1.00 37.66 82 GLU A C 1
ATOM 593 O O . GLU A 1 82 ? 0.334 -51.435 -0.232 1.00 37.66 82 GLU A O 1
ATOM 598 N N . GLN A 1 83 ? 1.207 -50.063 -1.824 1.00 35.97 83 GLN A N 1
ATOM 599 C CA . GLN A 1 83 ? 0.189 -49.099 -2.357 1.00 35.97 83 GLN A CA 1
ATOM 600 C C . GLN A 1 83 ? -1.209 -48.889 -1.694 1.00 35.97 83 GLN A C 1
ATOM 602 O O . GLN A 1 83 ? -1.817 -49.861 -1.261 1.00 35.97 83 GLN A O 1
ATOM 607 N N . PRO A 1 84 ? -1.829 -47.662 -1.741 1.00 40.69 84 PRO A N 1
ATOM 608 C CA . PRO A 1 84 ? -2.057 -46.908 -2.997 1.00 40.69 84 PRO A CA 1
ATOM 609 C C . PRO A 1 84 ? -2.085 -45.344 -2.973 1.00 40.69 84 PRO A C 1
ATOM 611 O O . PRO A 1 84 ? -2.297 -44.696 -1.958 1.00 40.69 84 PRO A O 1
ATOM 614 N N . ALA A 1 85 ? -1.973 -44.775 -4.187 1.00 36.62 85 ALA A N 1
ATOM 615 C CA . ALA A 1 85 ? -2.536 -43.503 -4.691 1.00 36.62 85 ALA A CA 1
ATOM 616 C C . ALA A 1 85 ? -2.046 -42.119 -4.180 1.00 36.62 85 ALA A C 1
ATOM 618 O O . ALA A 1 85 ? -2.543 -41.591 -3.191 1.00 36.62 85 ALA A O 1
ATOM 619 N N . SER A 1 86 ? -1.223 -41.434 -4.996 1.00 35.88 86 SER A N 1
ATOM 620 C CA . SER A 1 86 ? -1.452 -40.066 -5.548 1.00 35.88 86 SER A CA 1
ATOM 621 C C . SER A 1 86 ? -0.163 -39.499 -6.176 1.00 35.88 86 SER A C 1
ATOM 623 O O . SER A 1 86 ? 0.924 -39.838 -5.710 1.00 35.88 86 SER A O 1
ATOM 625 N N . PRO A 1 87 ? -0.227 -38.649 -7.225 1.00 39.91 87 PRO A N 1
ATOM 626 C CA . PRO A 1 87 ? 0.961 -38.121 -7.890 1.00 39.91 87 PRO A CA 1
ATOM 627 C C . PRO A 1 87 ? 1.607 -37.055 -7.001 1.00 39.91 87 PRO A C 1
ATOM 629 O O . PRO A 1 87 ? 1.294 -35.869 -7.079 1.00 39.91 87 PRO A O 1
ATOM 632 N N . THR A 1 88 ? 2.501 -37.474 -6.111 1.00 43.41 88 THR A N 1
ATOM 633 C CA . THR A 1 88 ? 3.309 -36.547 -5.327 1.00 43.41 88 THR A CA 1
ATOM 634 C C . THR A 1 88 ? 4.308 -35.884 -6.261 1.00 43.41 88 THR A C 1
ATOM 636 O O . THR A 1 88 ? 5.290 -36.501 -6.675 1.00 43.41 88 THR A O 1
ATOM 639 N N . THR A 1 89 ? 4.053 -34.621 -6.597 1.00 54.25 89 THR A N 1
ATOM 640 C CA . THR A 1 89 ? 5.047 -33.682 -7.115 1.00 54.25 89 THR A CA 1
ATOM 641 C C . THR A 1 89 ? 6.282 -33.794 -6.230 1.00 54.25 89 THR A C 1
ATOM 643 O O . THR A 1 89 ? 6.270 -33.353 -5.080 1.00 54.25 89 THR A O 1
ATOM 646 N N . SER A 1 90 ? 7.316 -34.469 -6.732 1.00 56.50 90 SER A N 1
ATOM 647 C CA . SER A 1 90 ? 8.555 -34.699 -6.003 1.00 56.50 90 SER A CA 1
ATOM 648 C C . SER A 1 90 ? 9.132 -33.339 -5.636 1.00 56.50 90 SER A C 1
ATOM 650 O O . SER A 1 90 ? 9.590 -32.600 -6.512 1.00 56.50 90 SER A O 1
ATOM 652 N N . GLN A 1 91 ? 9.064 -32.986 -4.354 1.00 64.25 91 GLN A N 1
ATOM 653 C CA . GLN A 1 91 ? 9.769 -31.826 -3.831 1.00 64.25 91 GLN A CA 1
ATOM 654 C C . GLN A 1 91 ? 11.239 -31.993 -4.230 1.00 64.25 91 GLN A C 1
ATOM 656 O O . GLN A 1 91 ? 11.830 -33.029 -3.908 1.00 64.25 91 GLN A O 1
ATOM 661 N N . PRO A 1 92 ? 11.824 -31.047 -4.984 1.00 71.00 92 PRO A N 1
ATOM 662 C CA . PRO A 1 92 ? 13.195 -31.190 -5.433 1.00 71.00 92 PRO A CA 1
ATOM 663 C C . PRO A 1 92 ? 14.079 -31.309 -4.199 1.00 71.00 92 PRO A C 1
ATOM 665 O O . PRO A 1 92 ? 13.994 -30.483 -3.282 1.00 71.00 92 PRO A O 1
ATOM 668 N N . THR A 1 93 ? 14.900 -32.357 -4.172 1.00 79.12 93 THR A N 1
ATOM 669 C CA . THR A 1 93 ? 15.784 -32.644 -3.043 1.00 79.1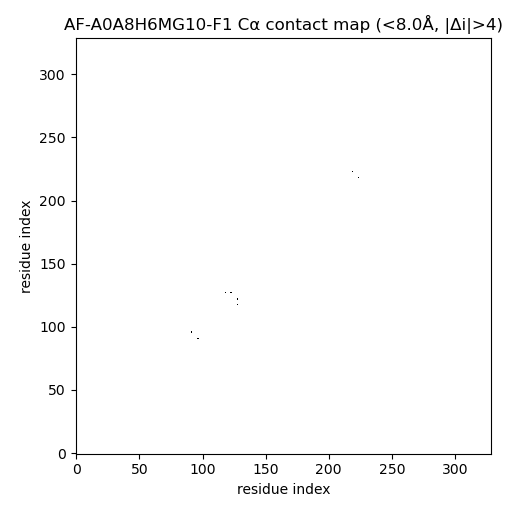2 93 THR A CA 1
ATOM 670 C C . THR A 1 93 ? 16.689 -31.445 -2.773 1.00 79.12 93 THR A C 1
ATOM 672 O O . THR A 1 93 ? 16.974 -30.639 -3.664 1.00 79.12 93 THR A O 1
ATOM 675 N N . LEU A 1 94 ? 17.177 -31.310 -1.541 1.00 76.12 94 LEU A N 1
ATOM 676 C CA . LEU A 1 94 ? 18.036 -30.189 -1.142 1.00 76.12 94 LEU A CA 1
ATOM 677 C C . LEU A 1 94 ? 19.261 -30.056 -2.073 1.00 76.12 94 LEU A C 1
ATOM 679 O O . LEU A 1 94 ? 19.663 -28.948 -2.430 1.00 76.12 94 LEU A O 1
ATOM 683 N N . ALA A 1 95 ? 19.761 -31.184 -2.589 1.00 78.38 95 ALA A N 1
ATOM 684 C CA . ALA A 1 95 ? 20.799 -31.243 -3.615 1.00 78.38 95 ALA A CA 1
ATOM 685 C C . ALA A 1 95 ? 20.358 -30.680 -4.984 1.00 78.38 95 ALA A C 1
ATOM 687 O O . ALA A 1 95 ? 21.128 -29.969 -5.630 1.00 78.38 95 ALA A O 1
ATOM 688 N N . GLN A 1 96 ? 19.127 -30.945 -5.436 1.00 78.88 96 GLN A N 1
ATOM 689 C CA . GLN A 1 96 ? 18.571 -30.355 -6.662 1.00 78.88 96 GLN A CA 1
ATOM 690 C C . GLN A 1 96 ? 18.301 -28.855 -6.510 1.00 78.88 96 GLN A C 1
ATOM 692 O O . GLN A 1 96 ? 18.626 -28.088 -7.416 1.00 78.88 96 GLN A O 1
ATOM 697 N N . GLN A 1 97 ? 17.784 -28.409 -5.361 1.00 79.81 97 GLN A N 1
ATOM 698 C CA . GLN A 1 97 ? 17.614 -26.979 -5.085 1.00 79.81 97 GLN A CA 1
ATOM 699 C C . GLN A 1 97 ? 18.961 -26.256 -5.011 1.00 79.81 97 GLN A C 1
ATOM 701 O O . GLN A 1 97 ? 19.103 -25.162 -5.555 1.00 79.81 97 GLN A O 1
ATOM 706 N N . SER A 1 98 ? 19.968 -26.875 -4.389 1.00 81.25 98 SER A N 1
ATOM 707 C CA . SER A 1 98 ? 21.329 -26.340 -4.350 1.00 81.25 98 SER A CA 1
ATOM 708 C C . SER A 1 98 ? 21.936 -26.254 -5.754 1.00 81.25 98 SER A C 1
ATOM 710 O O . SER A 1 98 ? 22.503 -25.222 -6.112 1.00 81.25 98 SER A O 1
ATOM 712 N N . LYS A 1 99 ? 21.724 -27.262 -6.616 1.00 81.31 99 LYS A N 1
ATOM 713 C CA . LYS A 1 99 ? 22.126 -27.212 -8.033 1.00 81.31 99 LYS A CA 1
ATOM 714 C C . LYS A 1 99 ? 21.403 -26.116 -8.817 1.00 81.31 99 LYS A C 1
ATOM 716 O O . LYS A 1 99 ? 22.064 -25.417 -9.575 1.00 81.31 99 LYS A O 1
ATOM 721 N N . LEU A 1 100 ? 20.099 -25.913 -8.621 1.00 77.00 100 LEU A N 1
ATOM 722 C CA . LEU A 1 100 ? 19.344 -24.839 -9.284 1.00 77.00 100 LEU A CA 1
ATOM 723 C C . LEU A 1 100 ? 19.803 -23.444 -8.834 1.00 77.00 100 LEU A C 1
ATOM 725 O O . LEU A 1 100 ? 20.010 -22.574 -9.678 1.00 77.00 100 LEU A O 1
ATOM 729 N N . ARG A 1 101 ? 20.054 -23.254 -7.532 1.00 78.06 101 ARG A N 1
ATOM 730 C CA . ARG A 1 101 ? 20.625 -22.008 -6.988 1.00 78.06 101 ARG A CA 1
ATOM 731 C C . ARG A 1 101 ? 22.061 -21.781 -7.464 1.00 78.06 101 ARG A C 1
ATOM 733 O O . ARG A 1 101 ? 22.451 -20.654 -7.726 1.00 78.06 101 ARG A O 1
ATOM 740 N N . SER A 1 102 ? 22.845 -22.842 -7.633 1.00 73.62 102 SER A N 1
ATOM 741 C CA . SER A 1 102 ? 24.227 -22.749 -8.124 1.00 73.62 102 SER A CA 1
ATOM 742 C C . SER A 1 102 ? 24.305 -22.549 -9.641 1.00 73.62 102 SER A C 1
ATOM 744 O O . SER A 1 102 ? 25.233 -21.909 -10.137 1.00 73.62 102 SER A O 1
ATOM 746 N N . ALA A 1 103 ? 23.334 -23.073 -10.394 1.00 69.31 103 ALA A N 1
ATOM 747 C CA . ALA A 1 103 ? 23.257 -22.916 -11.840 1.00 69.31 103 ALA A CA 1
ATOM 748 C C . ALA A 1 103 ? 22.997 -21.457 -12.232 1.00 69.31 103 ALA A C 1
ATOM 750 O O . ALA A 1 103 ? 23.561 -21.008 -13.224 1.00 69.31 103 ALA A O 1
ATOM 751 N N . SER A 1 104 ? 22.241 -20.683 -11.444 1.00 65.75 104 SER A N 1
ATOM 752 C CA . SER A 1 104 ? 22.054 -19.249 -11.708 1.00 65.75 104 SER A CA 1
ATOM 753 C C . SER A 1 104 ? 23.325 -18.419 -11.492 1.00 65.75 104 SER A C 1
ATOM 755 O O . SER A 1 104 ? 23.531 -17.456 -12.221 1.00 65.75 104 SER A O 1
ATOM 757 N N . PHE A 1 105 ? 24.215 -18.813 -10.572 1.00 63.84 105 PHE A N 1
ATOM 758 C CA . PHE A 1 105 ? 25.502 -18.126 -10.373 1.00 63.84 105 PHE A CA 1
ATOM 759 C C . PHE A 1 105 ? 26.576 -18.551 -11.380 1.00 63.84 105 PHE A C 1
ATOM 761 O O . PHE A 1 105 ? 27.400 -17.735 -11.781 1.00 63.84 105 PHE A O 1
ATOM 768 N N . ARG A 1 106 ? 26.567 -19.808 -11.842 1.00 61.75 106 ARG A N 1
ATOM 769 C CA . ARG A 1 106 ? 27.550 -20.283 -12.833 1.00 61.75 106 ARG A CA 1
ATOM 770 C C . ARG A 1 106 ? 27.130 -20.035 -14.283 1.00 61.75 106 ARG A C 1
ATOM 772 O O . ARG A 1 106 ? 28.005 -19.869 -15.125 1.00 61.75 106 ARG A O 1
ATOM 779 N N . LYS A 1 107 ? 25.831 -19.931 -14.595 1.00 54.06 107 LYS A N 1
ATOM 780 C CA . LYS A 1 107 ? 25.349 -19.646 -15.964 1.00 54.06 107 LYS A CA 1
ATOM 781 C C . LYS A 1 107 ? 25.619 -18.204 -16.417 1.00 54.06 107 LYS A C 1
ATOM 783 O O . LYS A 1 107 ? 25.567 -17.940 -17.610 1.00 54.06 107 LYS A O 1
ATOM 788 N N . GLY A 1 108 ? 25.985 -17.307 -15.497 1.00 52.88 108 GLY A N 1
ATOM 789 C CA . GLY A 1 108 ? 26.568 -16.000 -15.818 1.00 52.88 108 GLY A CA 1
ATOM 790 C C . GLY A 1 108 ? 28.102 -15.976 -15.894 1.00 52.88 108 GLY A C 1
ATOM 791 O O . GLY A 1 108 ? 28.658 -14.915 -16.137 1.00 52.88 108 GLY A O 1
ATOM 792 N N . SER A 1 109 ? 28.796 -17.101 -15.664 1.00 55.59 109 SER A N 1
ATOM 793 C CA . SER A 1 109 ? 30.248 -17.100 -15.413 1.00 55.59 109 SER A CA 1
ATOM 794 C C . SER A 1 109 ? 31.077 -18.029 -16.311 1.00 55.59 109 SER A C 1
ATOM 796 O O . SER A 1 109 ? 32.297 -18.055 -16.166 1.00 55.59 109 SER A O 1
ATOM 798 N N . VAL A 1 110 ? 30.479 -18.781 -17.241 1.00 56.47 110 VAL A N 1
ATOM 799 C CA . VAL A 1 110 ? 31.233 -19.630 -18.190 1.00 56.47 110 VAL A CA 1
ATOM 800 C C . VAL A 1 110 ? 30.685 -19.549 -19.616 1.00 56.47 110 VAL A C 1
ATOM 802 O O . VAL A 1 110 ? 30.273 -20.541 -20.205 1.00 56.47 110 VAL A O 1
ATOM 805 N N . SER A 1 111 ? 30.710 -18.349 -20.191 1.00 55.09 111 SER A N 1
ATOM 806 C CA . SER A 1 111 ? 30.976 -18.159 -21.622 1.00 55.09 111 SER A CA 1
ATOM 807 C C . SER A 1 111 ? 31.382 -16.704 -21.860 1.00 55.09 111 SER A C 1
ATOM 809 O O . SER A 1 111 ? 30.569 -15.811 -21.648 1.00 55.09 111 SER A O 1
ATOM 811 N N . ALA A 1 112 ? 32.613 -16.520 -22.341 1.00 46.34 112 ALA A N 1
ATOM 812 C CA . ALA A 1 112 ? 33.312 -15.264 -22.631 1.00 46.34 112 ALA A CA 1
ATOM 813 C C . ALA A 1 112 ? 33.996 -14.584 -21.428 1.00 46.34 112 ALA A C 1
ATOM 815 O O . ALA A 1 112 ? 33.396 -14.323 -20.391 1.00 46.34 112 ALA A O 1
ATOM 816 N N . GLY A 1 113 ? 35.302 -14.357 -21.597 1.00 47.34 113 GLY A N 1
ATOM 817 C CA . GLY A 1 113 ? 36.206 -13.714 -20.649 1.00 47.34 113 GLY A CA 1
ATOM 818 C C . GLY A 1 113 ? 35.962 -12.206 -20.471 1.00 47.34 113 GLY A C 1
ATOM 819 O O . GLY A 1 113 ? 34.895 -11.700 -20.816 1.00 47.34 113 GLY A O 1
ATOM 820 N N . PRO A 1 114 ? 36.937 -11.480 -19.897 1.00 53.78 114 PRO A N 1
ATOM 821 C CA . PRO A 1 114 ? 36.716 -10.179 -19.284 1.00 53.78 114 PRO A CA 1
ATOM 822 C C . PRO A 1 114 ? 36.500 -9.113 -20.358 1.00 53.78 114 PRO A C 1
ATOM 824 O O . PRO A 1 114 ? 37.450 -8.603 -20.948 1.00 53.78 114 PRO A O 1
ATOM 827 N N . MET A 1 115 ? 35.244 -8.751 -20.601 1.00 47.56 115 MET A N 1
ATOM 828 C CA . MET A 1 115 ? 34.923 -7.521 -21.312 1.00 47.56 115 MET A CA 1
ATOM 829 C C . MET A 1 115 ? 35.046 -6.373 -20.312 1.00 47.56 115 MET A C 1
ATOM 831 O O . MET A 1 115 ? 34.112 -6.037 -19.584 1.00 47.56 115 MET A O 1
ATOM 835 N N . SER A 1 116 ? 36.240 -5.784 -20.273 1.00 50.78 116 SER A N 1
ATOM 836 C CA . SER A 1 116 ? 36.421 -4.361 -19.978 1.00 50.78 116 SER A CA 1
ATOM 837 C C . SER A 1 116 ? 35.315 -3.542 -20.661 1.00 50.78 116 SER A C 1
ATOM 839 O O . SER A 1 116 ? 34.851 -3.952 -21.727 1.00 50.78 116 SER A O 1
ATOM 841 N N . PRO A 1 117 ? 34.877 -2.404 -20.089 1.00 54.09 117 PRO A N 1
ATOM 842 C CA . PRO A 1 117 ? 33.793 -1.618 -20.662 1.00 54.09 117 PRO A CA 1
ATOM 843 C C . PRO A 1 117 ? 34.168 -1.252 -22.097 1.00 54.09 117 PRO A C 1
ATOM 845 O O . PRO A 1 117 ? 35.108 -0.494 -22.331 1.00 54.09 117 PRO A O 1
ATOM 848 N N . GLN A 1 118 ? 33.467 -1.872 -23.044 1.00 49.84 118 GLN A N 1
ATOM 849 C CA . GLN A 1 118 ? 33.608 -1.638 -24.469 1.00 49.84 118 GLN A CA 1
ATOM 850 C C . GLN A 1 118 ? 33.342 -0.148 -24.693 1.00 49.84 118 GLN A C 1
ATOM 852 O O . GLN A 1 118 ? 32.206 0.315 -24.572 1.00 49.84 118 GLN A O 1
ATOM 857 N N . GLY A 1 119 ? 34.412 0.608 -24.940 1.00 48.31 119 GLY A N 1
ATOM 858 C CA . GLY A 1 119 ? 34.320 1.981 -25.403 1.00 48.31 119 GLY A CA 1
ATOM 859 C C . GLY A 1 119 ? 33.482 1.990 -26.671 1.00 48.31 119 GLY A C 1
ATOM 860 O O . GLY A 1 119 ? 33.757 1.252 -27.615 1.00 48.31 119 GLY A O 1
ATOM 861 N N . THR A 1 120 ? 32.422 2.782 -26.654 1.00 53.34 120 THR A N 1
ATOM 862 C CA . THR A 1 120 ? 31.600 3.073 -27.820 1.00 53.34 120 THR A CA 1
ATOM 863 C C . THR A 1 120 ? 32.497 3.573 -28.950 1.00 53.34 120 THR A C 1
ATOM 865 O O . THR A 1 120 ? 33.206 4.570 -28.798 1.00 53.34 120 THR A O 1
ATOM 868 N N . GLU A 1 121 ? 32.499 2.828 -30.057 1.00 55.81 121 GLU A N 1
ATOM 869 C CA . GLU A 1 121 ? 33.271 3.103 -31.267 1.00 55.81 121 GLU A CA 1
ATOM 870 C C . GLU A 1 121 ? 33.046 4.555 -31.724 1.00 55.81 121 GLU A C 1
ATOM 872 O O . GLU A 1 121 ? 31.932 4.947 -32.065 1.00 55.81 121 GLU A O 1
ATOM 877 N N . GLY A 1 122 ? 34.111 5.363 -31.685 1.00 57.47 122 GLY A N 1
ATOM 878 C CA . GLY A 1 122 ? 34.122 6.762 -32.131 1.00 57.47 122 GLY A CA 1
ATOM 879 C C . GLY A 1 122 ? 34.356 7.811 -31.039 1.00 57.47 122 GLY A C 1
ATOM 880 O O . GLY A 1 122 ? 34.577 8.973 -31.372 1.00 57.47 122 GLY A O 1
ATOM 881 N N . GLU A 1 123 ? 34.359 7.441 -29.756 1.00 58.22 123 GLU A N 1
ATOM 882 C CA . GLU A 1 123 ? 34.637 8.400 -28.681 1.00 58.22 123 GLU A CA 1
ATOM 883 C C . GLU A 1 123 ? 36.127 8.549 -28.401 1.00 58.22 123 GLU A C 1
ATOM 885 O O . GLU A 1 123 ? 36.828 7.599 -28.052 1.00 58.22 123 GLU A O 1
ATOM 890 N N . THR A 1 124 ? 36.611 9.783 -28.536 1.00 78.38 124 THR A N 1
ATOM 891 C CA . THR A 1 124 ? 37.955 10.182 -28.131 1.00 78.38 124 THR A CA 1
ATOM 892 C C . THR A 1 124 ? 38.187 9.770 -26.678 1.00 78.38 124 THR A C 1
ATOM 894 O O . THR A 1 124 ? 37.300 9.923 -25.839 1.00 78.38 124 THR A O 1
ATOM 897 N N . ALA A 1 125 ? 39.389 9.289 -26.341 1.00 79.81 125 ALA A N 1
ATOM 898 C CA . ALA A 1 125 ? 39.713 8.834 -24.983 1.00 79.81 125 ALA A CA 1
ATOM 899 C C . ALA A 1 125 ? 39.318 9.859 -23.898 1.00 79.81 125 ALA A C 1
ATOM 901 O O . ALA A 1 125 ? 38.855 9.491 -22.822 1.00 79.81 125 ALA A O 1
ATOM 902 N N . THR A 1 126 ? 39.418 11.156 -24.202 1.00 80.88 126 THR A N 1
ATOM 903 C CA . THR A 1 126 ? 38.980 12.258 -23.333 1.00 80.88 126 THR A CA 1
ATOM 904 C C . THR A 1 126 ? 37.480 12.261 -23.033 1.00 80.88 126 THR A C 1
ATOM 906 O O . THR A 1 126 ? 37.083 12.589 -21.916 1.00 80.88 126 THR A O 1
ATOM 909 N N . ASP A 1 127 ? 36.641 11.898 -24.000 1.00 82.81 127 ASP A N 1
ATOM 910 C CA . ASP A 1 127 ? 35.185 11.862 -23.842 1.00 82.81 127 ASP A CA 1
ATOM 911 C C . ASP A 1 127 ? 34.747 10.637 -23.036 1.00 82.81 127 ASP A C 1
ATOM 913 O O . ASP A 1 127 ? 33.867 10.748 -22.181 1.00 82.81 127 ASP A O 1
ATOM 917 N N . ILE A 1 128 ? 35.452 9.514 -23.197 1.00 86.94 128 ILE A N 1
ATOM 918 C CA . ILE A 1 128 ? 35.297 8.323 -22.353 1.00 86.94 128 ILE A CA 1
ATOM 919 C C . ILE A 1 128 ? 35.613 8.665 -20.887 1.00 86.94 128 ILE A C 1
ATOM 921 O O . ILE A 1 128 ? 34.817 8.363 -19.997 1.00 86.94 128 ILE A O 1
ATOM 925 N N . TYR A 1 129 ? 36.712 9.384 -20.617 1.00 89.62 129 TYR A N 1
ATOM 926 C CA . TYR A 1 129 ? 37.035 9.847 -19.259 1.00 89.62 129 TYR A CA 1
ATOM 927 C C . TYR A 1 129 ? 35.969 10.787 -18.683 1.00 89.62 129 TYR A C 1
ATOM 929 O O . TYR A 1 129 ? 35.559 10.605 -17.538 1.00 89.62 129 TYR A O 1
ATOM 937 N N . ARG A 1 130 ? 35.463 11.756 -19.460 1.00 91.75 130 ARG A N 1
ATOM 938 C CA . ARG A 1 130 ? 34.378 12.649 -19.005 1.00 91.75 130 ARG A CA 1
ATOM 939 C C . ARG A 1 130 ? 33.112 11.874 -18.646 1.00 91.75 130 ARG A C 1
ATOM 941 O O . ARG A 1 130 ? 32.494 12.158 -17.622 1.00 91.75 130 ARG A O 1
ATOM 948 N N . LYS A 1 131 ? 32.747 10.874 -19.450 1.00 93.06 131 LYS A N 1
ATOM 949 C CA . LYS A 1 131 ? 31.601 10.002 -19.173 1.00 93.06 131 LYS A CA 1
ATOM 950 C C . LYS A 1 131 ? 31.807 9.139 -17.939 1.00 93.06 131 LYS A C 1
ATOM 952 O O . LYS A 1 131 ? 30.881 9.012 -17.143 1.00 93.06 131 LYS A O 1
ATOM 957 N N . HIS A 1 132 ? 33.001 8.580 -17.744 1.00 93.19 132 HIS A N 1
ATOM 958 C CA . HIS A 1 132 ? 33.308 7.829 -16.530 1.00 93.19 132 HIS A CA 1
ATOM 959 C C . HIS A 1 132 ? 33.236 8.713 -15.288 1.00 93.19 132 HIS A C 1
ATOM 961 O O . HIS A 1 132 ? 32.626 8.298 -14.312 1.00 93.19 132 HIS A O 1
ATOM 967 N N . VAL A 1 133 ? 33.764 9.939 -15.334 1.00 94.00 133 VAL A N 1
ATOM 968 C CA . VAL A 1 133 ? 33.646 10.896 -14.222 1.00 94.00 133 VAL A CA 1
ATOM 969 C C . VAL A 1 133 ? 32.179 11.225 -13.938 1.00 94.00 133 VAL A C 1
ATOM 971 O O . VAL A 1 133 ? 31.744 11.102 -12.798 1.00 94.00 133 VAL A O 1
ATOM 974 N N . ALA A 1 134 ? 31.380 11.536 -14.964 1.00 91.56 134 ALA A N 1
ATOM 975 C CA . ALA A 1 134 ? 29.950 11.798 -14.791 1.00 91.56 134 ALA A CA 1
ATOM 976 C C . ALA A 1 134 ? 29.196 10.586 -14.212 1.00 91.56 134 ALA A C 1
ATOM 978 O O . ALA A 1 134 ? 28.339 10.742 -13.342 1.00 91.56 134 ALA A O 1
ATOM 979 N N . ARG A 1 135 ? 29.541 9.368 -14.650 1.00 95.00 135 ARG A N 1
ATOM 980 C CA . ARG A 1 135 ? 28.960 8.128 -14.126 1.00 95.00 135 ARG A CA 1
ATOM 981 C C . ARG A 1 135 ? 29.382 7.862 -12.683 1.00 95.00 135 ARG A C 1
ATOM 983 O O . ARG A 1 135 ? 28.561 7.400 -11.899 1.00 95.00 135 ARG A O 1
ATOM 990 N N . ILE A 1 136 ? 30.631 8.151 -12.326 1.00 94.44 136 ILE A N 1
ATOM 991 C CA . ILE A 1 136 ? 31.120 8.058 -10.947 1.00 94.44 136 ILE A CA 1
ATOM 992 C C . ILE A 1 136 ? 30.358 9.052 -10.067 1.00 94.44 136 ILE A C 1
ATOM 994 O O . ILE A 1 136 ? 29.822 8.649 -9.042 1.00 94.44 136 ILE A O 1
ATOM 998 N N . GLU A 1 137 ? 30.201 10.308 -10.489 1.00 93.50 137 GLU A N 1
ATOM 999 C CA . GLU A 1 137 ? 29.417 11.303 -9.746 1.00 93.50 137 GLU A CA 1
ATOM 1000 C C . GLU A 1 137 ? 27.939 10.906 -9.586 1.00 93.50 137 GLU A C 1
ATOM 1002 O O . GLU A 1 137 ? 27.327 11.163 -8.545 1.00 93.50 137 GLU A O 1
ATOM 1007 N N . GLU A 1 138 ? 27.342 10.294 -10.611 1.00 92.69 138 GLU A N 1
ATOM 1008 C CA . GLU A 1 138 ? 25.980 9.759 -10.556 1.00 92.69 138 GLU A CA 1
ATOM 1009 C C . GLU A 1 138 ? 25.880 8.602 -9.554 1.00 92.69 138 GLU A C 1
ATOM 1011 O O . GLU A 1 138 ? 25.022 8.633 -8.671 1.00 92.69 138 GLU A O 1
ATOM 1016 N N . LEU A 1 139 ? 26.802 7.637 -9.628 1.00 94.44 139 LEU A N 1
ATOM 1017 C CA . LEU A 1 139 ? 26.871 6.509 -8.699 1.00 94.44 139 LEU A CA 1
ATOM 1018 C C . LEU A 1 139 ? 27.129 6.970 -7.263 1.00 94.44 139 LEU A C 1
ATOM 1020 O O . LEU A 1 139 ? 26.542 6.428 -6.334 1.00 94.44 139 LEU A O 1
ATOM 1024 N N . GLU A 1 140 ? 27.948 7.996 -7.045 1.00 93.88 140 GLU A N 1
ATOM 1025 C CA . GLU A 1 140 ? 28.165 8.571 -5.718 1.00 93.88 140 GLU A CA 1
ATOM 1026 C C . GLU A 1 140 ? 26.905 9.248 -5.162 1.00 93.88 140 GLU A C 1
ATOM 1028 O O . GLU A 1 140 ? 26.612 9.136 -3.967 1.00 93.88 140 GLU A O 1
ATOM 1033 N N . LYS A 1 141 ? 26.143 9.956 -6.006 1.00 96.19 141 LYS A N 1
ATOM 1034 C CA . LYS A 1 141 ? 24.855 10.555 -5.618 1.00 96.19 141 LYS A CA 1
ATOM 1035 C C . LYS A 1 141 ? 23.822 9.478 -5.307 1.00 96.19 141 LYS A C 1
ATOM 1037 O O . LYS A 1 141 ? 23.124 9.588 -4.297 1.00 96.19 141 LYS A O 1
ATOM 1042 N N . GLU A 1 142 ? 23.746 8.441 -6.134 1.00 94.00 142 GLU A N 1
ATOM 1043 C CA . GLU A 1 142 ? 22.846 7.309 -5.936 1.00 94.00 142 GLU A CA 1
ATOM 1044 C C . GLU A 1 142 ? 23.211 6.527 -4.672 1.00 94.00 142 GLU A C 1
ATOM 1046 O O . GLU A 1 142 ? 22.341 6.277 -3.846 1.00 94.00 142 GLU A O 1
ATOM 1051 N N . ASN A 1 143 ? 24.493 6.253 -4.433 1.00 93.94 143 ASN A N 1
ATOM 1052 C CA . ASN A 1 143 ? 24.964 5.577 -3.226 1.00 93.94 143 ASN A CA 1
ATOM 1053 C C . ASN A 1 143 ? 24.657 6.403 -1.962 1.00 93.94 143 ASN A C 1
ATOM 1055 O O . ASN A 1 143 ? 24.117 5.885 -0.987 1.00 93.94 143 ASN A O 1
ATOM 1059 N N . LYS A 1 144 ? 24.859 7.729 -2.000 1.00 96.25 144 LYS A N 1
ATOM 1060 C CA . LYS A 1 144 ? 24.422 8.633 -0.917 1.00 96.25 144 LYS A CA 1
ATOM 1061 C C . LYS A 1 144 ? 22.906 8.605 -0.702 1.00 96.25 144 LYS A C 1
ATOM 1063 O O . LYS A 1 144 ? 22.460 8.736 0.439 1.00 96.25 144 LYS A O 1
ATOM 1068 N N . ARG A 1 145 ? 22.105 8.477 -1.765 1.00 96.44 145 ARG A N 1
ATOM 1069 C CA . ARG A 1 145 ? 20.642 8.360 -1.663 1.00 96.44 145 ARG A CA 1
ATOM 1070 C C . ARG A 1 145 ? 20.243 7.020 -1.054 1.00 96.44 145 ARG A C 1
ATOM 1072 O O . ARG A 1 145 ? 19.496 7.013 -0.085 1.00 96.44 145 ARG A O 1
ATOM 1079 N N . LEU A 1 146 ? 20.803 5.922 -1.554 1.00 93.88 146 LEU A N 1
ATOM 1080 C CA . LEU A 1 146 ? 20.570 4.570 -1.051 1.00 93.88 146 LEU A CA 1
ATOM 1081 C C . LEU A 1 146 ? 20.973 4.437 0.419 1.00 93.88 146 LEU A C 1
ATOM 1083 O O . LEU A 1 146 ? 20.226 3.854 1.194 1.00 93.88 146 LEU A O 1
ATOM 1087 N N . ALA A 1 147 ? 22.087 5.042 0.838 1.00 94.06 147 ALA A N 1
ATOM 1088 C CA . ALA A 1 147 ? 22.480 5.080 2.244 1.00 94.06 147 ALA A CA 1
ATOM 1089 C C . ALA A 1 147 ? 21.435 5.802 3.116 1.00 94.06 147 ALA A C 1
ATOM 1091 O O . ALA A 1 147 ? 21.089 5.324 4.196 1.00 94.06 147 ALA A O 1
ATOM 1092 N N . LYS A 1 148 ? 20.879 6.930 2.650 1.00 96.06 148 LYS A N 1
ATOM 1093 C CA . LYS A 1 148 ? 19.794 7.628 3.362 1.00 96.06 148 LYS A CA 1
ATOM 1094 C C . LYS A 1 148 ? 18.526 6.782 3.417 1.00 96.06 148 LYS A C 1
ATOM 1096 O O . LYS A 1 148 ? 17.989 6.594 4.508 1.00 96.06 148 LYS A O 1
ATOM 1101 N N . ASP A 1 149 ? 18.103 6.234 2.281 1.00 91.88 149 ASP A N 1
ATOM 1102 C CA . ASP A 1 149 ? 16.919 5.380 2.169 1.00 91.88 149 ASP A CA 1
ATOM 1103 C C . ASP A 1 149 ? 17.046 4.150 3.086 1.00 91.88 149 ASP A C 1
ATOM 1105 O O . ASP A 1 149 ? 16.102 3.821 3.805 1.00 91.88 149 ASP A O 1
ATOM 1109 N N . ALA A 1 150 ? 18.236 3.542 3.166 1.00 92.88 150 ALA A N 1
ATOM 1110 C CA . ALA A 1 150 ? 18.541 2.452 4.089 1.00 92.88 150 ALA A CA 1
ATOM 1111 C C . ALA A 1 150 ? 18.373 2.890 5.551 1.00 92.88 150 ALA A C 1
ATOM 1113 O O . ALA A 1 150 ? 17.608 2.265 6.284 1.00 92.88 150 ALA A O 1
ATOM 1114 N N . THR A 1 151 ? 18.980 4.008 5.970 1.00 95.50 151 THR A N 1
ATOM 1115 C CA . THR A 1 151 ? 18.834 4.491 7.359 1.00 95.50 151 THR A CA 1
ATOM 1116 C C . THR A 1 151 ? 17.396 4.867 7.716 1.00 95.50 151 THR A C 1
ATOM 1118 O O . THR A 1 151 ? 16.970 4.697 8.857 1.00 95.50 151 THR A O 1
ATOM 1121 N N . ASP A 1 152 ? 16.620 5.384 6.766 1.00 94.19 152 ASP A N 1
ATOM 1122 C CA . ASP A 1 152 ? 15.225 5.748 6.998 1.00 94.19 152 ASP A CA 1
ATOM 1123 C C . ASP A 1 152 ? 14.306 4.522 6.980 1.00 94.19 152 ASP A C 1
ATOM 1125 O O . ASP A 1 152 ? 13.308 4.495 7.704 1.00 94.19 152 ASP A O 1
ATOM 1129 N N . SER A 1 153 ? 14.637 3.494 6.197 1.00 90.75 153 SER A N 1
ATOM 1130 C CA . SER A 1 153 ? 13.975 2.191 6.269 1.00 90.75 153 SER A CA 1
ATOM 1131 C C . SER A 1 153 ? 14.255 1.504 7.606 1.00 90.75 153 SER A C 1
ATOM 1133 O O . SER A 1 153 ? 13.317 1.044 8.249 1.00 90.75 153 SER A O 1
ATOM 1135 N N . GLU A 1 154 ? 15.495 1.559 8.101 1.00 92.44 154 GLU A N 1
ATOM 1136 C CA . GLU A 1 154 ? 15.885 1.003 9.397 1.00 92.44 154 GLU A CA 1
ATOM 1137 C C . GLU A 1 154 ? 15.164 1.714 10.550 1.00 92.44 154 GLU A C 1
ATOM 1139 O O . GLU A 1 154 ? 14.670 1.065 11.467 1.00 92.44 154 GLU A O 1
ATOM 1144 N N . LYS A 1 155 ? 15.017 3.046 10.497 1.00 96.50 155 LYS A N 1
ATOM 1145 C CA . LYS A 1 155 ? 14.225 3.797 11.492 1.00 96.50 155 LYS A CA 1
ATOM 1146 C C . LYS A 1 155 ? 12.748 3.414 11.469 1.00 96.50 155 LYS A C 1
ATOM 1148 O O . LYS A 1 155 ? 12.147 3.283 12.531 1.00 96.50 155 LYS A O 1
ATOM 1153 N N . ARG A 1 156 ? 12.152 3.270 10.279 1.00 95.00 156 ARG A N 1
ATOM 1154 C CA . ARG A 1 156 ? 10.750 2.835 10.148 1.00 95.00 156 ARG A CA 1
ATOM 1155 C C . ARG A 1 156 ? 10.569 1.417 10.669 1.00 95.00 156 ARG A C 1
ATOM 1157 O O . ARG A 1 156 ? 9.604 1.166 11.379 1.00 95.00 156 ARG A O 1
ATOM 1164 N N . TRP A 1 157 ? 11.513 0.534 10.360 1.00 94.19 157 TRP A N 1
ATOM 1165 C CA . TRP A 1 157 ? 11.518 -0.838 10.842 1.00 94.19 157 TRP A CA 1
ATOM 1166 C C . TRP A 1 157 ? 11.634 -0.897 12.370 1.00 94.19 157 TRP A C 1
ATOM 1168 O O . TRP A 1 157 ? 10.783 -1.502 13.008 1.00 94.19 157 TRP A O 1
ATOM 1178 N N . LYS A 1 158 ? 12.577 -0.158 12.971 1.00 94.81 158 LYS A N 1
ATOM 1179 C CA . LYS A 1 158 ? 12.705 -0.052 14.436 1.00 94.81 158 LYS A CA 1
ATOM 1180 C C . LYS A 1 158 ? 11.451 0.513 15.107 1.00 94.81 158 LYS A C 1
ATOM 1182 O O . LYS A 1 158 ? 11.056 0.023 16.153 1.00 94.81 158 LYS A O 1
ATOM 1187 N N . LYS A 1 159 ? 10.802 1.518 14.508 1.00 94.94 159 LYS A N 1
ATOM 1188 C CA . LYS A 1 159 ? 9.549 2.079 15.044 1.00 94.94 159 LYS A CA 1
ATOM 1189 C C . LYS A 1 159 ? 8.406 1.062 15.000 1.00 94.94 159 LYS A C 1
ATOM 1191 O O . LYS A 1 159 ? 7.642 0.975 15.948 1.00 94.94 159 LYS A O 1
ATOM 1196 N N . ALA A 1 160 ? 8.306 0.290 13.920 1.00 91.19 160 ALA A N 1
ATOM 1197 C CA . ALA A 1 160 ? 7.324 -0.785 13.820 1.00 91.19 160 ALA A CA 1
ATOM 1198 C C . ALA A 1 160 ? 7.610 -1.918 14.823 1.00 91.19 160 ALA A C 1
ATOM 1200 O O . ALA A 1 160 ? 6.681 -2.496 15.377 1.00 91.19 160 ALA A O 1
ATOM 1201 N N . GLU A 1 161 ? 8.883 -2.222 15.086 1.00 91.38 161 GLU A N 1
ATOM 1202 C CA . GLU A 1 161 ? 9.284 -3.192 16.109 1.00 91.38 161 GLU A CA 1
ATOM 1203 C C . GLU A 1 161 ? 8.939 -2.712 17.531 1.00 91.38 161 GLU A C 1
ATOM 1205 O O . GLU A 1 161 ? 8.423 -3.499 18.322 1.00 91.38 161 GLU A O 1
ATOM 1210 N N . GLU A 1 162 ? 9.145 -1.425 17.833 1.00 91.44 162 GLU A N 1
ATOM 1211 C CA . GLU A 1 162 ? 8.731 -0.788 19.095 1.00 91.44 162 GLU A CA 1
ATOM 1212 C C . GLU A 1 162 ? 7.201 -0.815 19.258 1.00 91.44 162 GLU A C 1
ATOM 1214 O O . GLU A 1 162 ? 6.710 -1.271 20.283 1.00 91.44 162 GLU A O 1
ATOM 1219 N N . GLU A 1 163 ? 6.436 -0.458 18.220 1.00 90.88 163 GLU A N 1
ATOM 1220 C CA . GLU A 1 163 ? 4.965 -0.536 18.243 1.00 90.88 163 GLU A CA 1
ATOM 1221 C C . GLU A 1 163 ? 4.464 -1.981 18.456 1.00 90.88 163 GLU A C 1
ATOM 1223 O O . GLU A 1 163 ? 3.496 -2.203 19.182 1.00 90.88 163 GLU A O 1
ATOM 1228 N N . LEU A 1 164 ? 5.132 -2.990 17.880 1.00 88.38 164 LEU A N 1
ATOM 1229 C CA . LEU A 1 164 ? 4.825 -4.403 18.141 1.00 88.38 164 LEU A CA 1
ATOM 1230 C C . LEU A 1 164 ? 5.189 -4.836 19.566 1.00 88.38 164 LEU A C 1
ATOM 1232 O O . LEU A 1 164 ? 4.516 -5.704 20.123 1.00 88.38 164 LEU A O 1
ATOM 1236 N N . ALA A 1 165 ? 6.252 -4.282 20.147 1.00 86.88 165 ALA A N 1
ATOM 1237 C CA . ALA A 1 165 ? 6.602 -4.521 21.542 1.00 86.88 165 ALA A CA 1
ATOM 1238 C C . ALA A 1 165 ? 5.559 -3.899 22.486 1.00 86.88 165 ALA A C 1
ATOM 1240 O O . ALA A 1 165 ? 5.086 -4.599 23.378 1.00 86.88 165 ALA A O 1
ATOM 1241 N N . ASP A 1 166 ? 5.115 -2.668 22.223 1.00 86.12 166 ASP A N 1
ATOM 1242 C CA . ASP A 1 166 ? 4.048 -1.993 22.976 1.00 86.12 166 ASP A CA 1
ATOM 1243 C C . ASP A 1 166 ? 2.714 -2.756 22.875 1.00 86.12 166 ASP A C 1
ATOM 1245 O O . ASP A 1 166 ? 2.004 -2.944 23.865 1.00 86.12 166 ASP A O 1
ATOM 1249 N N . LEU A 1 167 ? 2.369 -3.262 21.684 1.00 82.94 167 LEU A N 1
ATOM 1250 C CA . LEU A 1 167 ? 1.186 -4.110 21.501 1.00 82.94 167 LEU A CA 1
ATOM 1251 C C . LEU A 1 167 ? 1.296 -5.426 22.279 1.00 82.94 167 LEU A C 1
ATOM 1253 O O . LEU A 1 167 ? 0.309 -5.877 22.846 1.00 82.94 167 LEU A O 1
ATOM 1257 N N . ARG A 1 168 ? 2.488 -6.024 22.368 1.00 84.31 168 ARG A N 1
ATOM 1258 C CA . ARG A 1 168 ? 2.708 -7.227 23.187 1.00 84.31 168 ARG A CA 1
ATOM 1259 C C . ARG A 1 168 ? 2.679 -6.939 24.685 1.00 84.31 168 ARG A C 1
ATOM 1261 O O . ARG A 1 168 ? 2.217 -7.791 25.438 1.00 84.31 168 ARG A O 1
ATOM 1268 N N . GLU A 1 169 ? 3.168 -5.782 25.127 1.00 81.50 169 GLU A N 1
ATOM 1269 C CA . GLU A 1 169 ? 3.088 -5.359 26.530 1.00 81.50 169 GLU A CA 1
ATOM 1270 C C . GLU A 1 169 ? 1.629 -5.108 26.926 1.00 81.50 169 GLU A C 1
ATOM 1272 O O . GLU A 1 169 ? 1.150 -5.671 27.907 1.00 81.50 169 GLU A O 1
ATOM 1277 N N . THR A 1 170 ? 0.878 -4.383 26.094 1.00 76.25 170 THR A N 1
ATOM 1278 C CA . THR A 1 170 ? -0.560 -4.159 26.310 1.00 76.25 170 THR A CA 1
ATOM 1279 C C . THR A 1 170 ? -1.381 -5.447 26.206 1.00 76.25 170 THR A C 1
ATOM 1281 O O . THR A 1 170 ? -2.281 -5.655 27.016 1.00 76.25 170 THR A O 1
ATOM 1284 N N . GLU A 1 171 ? -1.056 -6.364 25.289 1.00 72.88 171 GLU A N 1
ATOM 1285 C CA . GLU A 1 171 ? -1.663 -7.701 25.233 1.00 72.88 171 GLU A CA 1
ATOM 1286 C C . GLU A 1 171 ? -1.311 -8.532 26.483 1.00 72.88 171 GLU A C 1
ATOM 1288 O O . GLU A 1 171 ? -2.157 -9.252 27.018 1.00 72.88 171 GLU A O 1
ATOM 1293 N N . GLY A 1 172 ? -0.096 -8.390 27.019 1.00 68.44 172 GLY A N 1
ATOM 1294 C CA . GLY A 1 172 ? 0.295 -8.936 28.320 1.00 68.44 172 GLY A CA 1
ATOM 1295 C C . GLY A 1 172 ? -0.563 -8.397 29.470 1.00 68.44 172 GLY A C 1
ATOM 1296 O O . GLY A 1 172 ? -1.033 -9.177 30.297 1.00 68.44 172 GLY A O 1
ATOM 1297 N N . GLU A 1 173 ? -0.860 -7.097 29.470 1.00 65.00 173 GLU A N 1
ATOM 1298 C CA . GLU A 1 173 ? -1.788 -6.460 30.414 1.00 65.00 173 GLU A CA 1
ATOM 1299 C C . GLU A 1 173 ? -3.214 -7.038 30.277 1.00 65.00 173 GLU A C 1
ATOM 1301 O O . GLU A 1 173 ? -3.887 -7.313 31.273 1.00 65.00 173 GLU A O 1
ATOM 1306 N N . THR A 1 174 ? -3.668 -7.319 29.046 1.00 62.50 174 THR A N 1
ATOM 1307 C CA . THR A 1 174 ? -4.978 -7.961 28.817 1.00 62.50 174 THR A CA 1
ATOM 1308 C C . THR A 1 174 ? -5.039 -9.414 29.288 1.00 62.50 174 THR A C 1
ATOM 1310 O O . THR A 1 174 ? -6.117 -9.891 29.643 1.00 62.50 174 THR A O 1
ATOM 1313 N N . LYS A 1 175 ? -3.905 -10.124 29.370 1.00 64.88 175 LYS A N 1
ATOM 1314 C CA . LYS A 1 175 ? -3.860 -11.450 30.011 1.00 64.88 175 LYS A CA 1
ATOM 1315 C C . LYS A 1 175 ? -4.079 -11.355 31.520 1.00 64.88 175 LYS A C 1
ATOM 1317 O O . LYS A 1 175 ? -4.790 -12.196 32.062 1.00 64.88 175 LYS A O 1
ATOM 1322 N N . GLY A 1 176 ? -3.573 -10.302 32.168 1.00 63.97 176 GLY A N 1
ATOM 1323 C CA . GLY A 1 176 ? -3.905 -9.985 33.563 1.00 63.97 176 GLY A CA 1
ATOM 1324 C C . GLY A 1 176 ? -5.402 -9.714 33.760 1.00 63.97 176 GLY A C 1
ATOM 1325 O O . GLY A 1 176 ? -6.003 -10.206 34.713 1.00 63.97 176 GLY A O 1
ATOM 1326 N N . ALA A 1 177 ? -6.044 -9.045 32.795 1.00 70.69 177 ALA A N 1
ATOM 1327 C CA . ALA A 1 177 ? -7.501 -8.897 32.785 1.00 70.69 177 ALA A CA 1
ATOM 1328 C C . ALA A 1 177 ? -8.232 -10.249 32.627 1.00 70.69 177 ALA A C 1
ATOM 1330 O O . ALA A 1 177 ? -9.315 -10.430 33.175 1.00 70.69 177 ALA A O 1
ATOM 1331 N N . GLY A 1 178 ? -7.642 -11.224 31.928 1.00 77.31 178 GLY A N 1
ATOM 1332 C CA . GLY A 1 178 ? -8.155 -12.595 31.843 1.00 77.31 178 GLY A CA 1
ATOM 1333 C C . GLY A 1 178 ? -8.190 -13.312 33.198 1.00 77.31 178 GLY A C 1
ATOM 1334 O O . GLY A 1 178 ? -9.200 -13.930 33.532 1.00 77.31 178 GLY A O 1
ATOM 1335 N N . GLU A 1 179 ? -7.135 -13.176 34.004 1.00 82.19 179 GLU A N 1
ATOM 1336 C CA . GLU A 1 179 ? -7.077 -13.734 35.365 1.00 82.19 179 GLU A CA 1
ATOM 1337 C C . GLU A 1 179 ? -8.094 -13.068 36.304 1.00 82.19 179 GLU A C 1
ATOM 1339 O O . GLU A 1 179 ? -8.779 -13.753 37.068 1.00 82.19 179 GLU A O 1
ATOM 1344 N N . GLU A 1 180 ? -8.265 -11.743 36.220 1.00 82.88 180 GLU A N 1
ATOM 1345 C CA . GLU A 1 180 ? -9.333 -11.042 36.946 1.00 82.88 180 GLU A CA 1
ATOM 1346 C C . GLU A 1 180 ? -10.725 -11.496 36.501 1.00 82.88 180 GLU A C 1
ATOM 1348 O O . GLU A 1 180 ? -11.601 -11.698 37.341 1.00 82.88 180 GLU A O 1
ATOM 1353 N N . VAL A 1 181 ? -10.934 -11.727 35.203 1.00 83.88 181 VAL A N 1
ATOM 1354 C CA . VAL A 1 181 ? -12.197 -12.260 34.677 1.00 83.88 181 VAL A CA 1
ATOM 1355 C C . VAL A 1 181 ? -12.469 -13.671 35.205 1.00 83.88 181 VAL A C 1
ATOM 1357 O O . VAL A 1 181 ? -13.606 -13.964 35.573 1.00 83.88 181 VAL A O 1
ATOM 1360 N N . GLU A 1 182 ? -11.467 -14.548 35.279 1.00 88.44 182 GLU A N 1
ATOM 1361 C CA . GLU A 1 182 ? -11.627 -15.887 35.865 1.00 88.44 182 GLU A CA 1
ATOM 1362 C C . GLU A 1 182 ? -11.936 -15.822 37.364 1.00 88.44 182 GLU A C 1
ATOM 1364 O O . GLU A 1 182 ? -12.845 -16.504 37.846 1.00 88.44 182 GLU A O 1
ATOM 1369 N N . LYS A 1 183 ? -11.249 -14.939 38.099 1.00 94.00 183 LYS A N 1
ATOM 1370 C CA . LYS A 1 183 ? -11.508 -14.703 39.522 1.00 94.00 183 LYS A CA 1
ATOM 1371 C C . LYS A 1 183 ? -12.934 -14.199 39.752 1.00 94.00 183 LYS A C 1
ATOM 1373 O O . LYS A 1 183 ? -13.653 -14.777 40.568 1.00 94.00 183 LYS A O 1
ATOM 1378 N N . LEU A 1 184 ? -13.377 -13.199 38.990 1.00 92.50 184 LEU A N 1
ATOM 1379 C CA . LEU A 1 184 ? -14.740 -12.666 39.060 1.00 92.50 184 LEU A CA 1
ATOM 1380 C C . LEU A 1 184 ? -15.789 -13.719 38.678 1.00 92.50 184 LEU A C 1
ATOM 1382 O O . LEU A 1 184 ? -16.827 -13.802 39.328 1.00 92.50 184 LEU A O 1
ATOM 1386 N N . LYS A 1 185 ? -15.525 -14.578 37.685 1.00 94.56 185 LYS A N 1
ATOM 1387 C CA . LYS A 1 185 ? -16.409 -15.712 37.357 1.00 94.56 185 LYS A CA 1
ATOM 1388 C C . LYS A 1 185 ? -16.526 -16.700 38.516 1.00 94.56 185 LYS A C 1
ATOM 1390 O O . LYS A 1 185 ? -17.637 -17.098 38.854 1.00 94.56 185 LYS A O 1
ATOM 1395 N N . SER A 1 186 ? -15.408 -17.057 39.150 1.00 93.88 186 SER A N 1
ATOM 1396 C CA . SER A 1 186 ? -15.412 -17.964 40.305 1.00 93.88 186 SER A CA 1
ATOM 1397 C C . SER A 1 186 ? -16.190 -17.383 41.494 1.00 93.88 186 SER A C 1
ATOM 1399 O O . SER A 1 186 ? -16.933 -18.102 42.163 1.00 93.88 186 SER A O 1
ATOM 1401 N N . GLU A 1 187 ? -16.090 -16.070 41.716 1.00 94.81 187 GLU A N 1
ATOM 1402 C CA . GLU A 1 187 ? -16.838 -15.356 42.751 1.00 94.81 187 GLU A CA 1
ATOM 1403 C C . GLU A 1 187 ? -18.334 -15.282 42.425 1.00 94.81 187 GLU A C 1
ATOM 1405 O O . GLU A 1 187 ? -19.161 -15.548 43.298 1.00 94.81 187 GLU A O 1
ATOM 1410 N N . ILE A 1 188 ? -18.696 -15.022 41.163 1.00 95.25 188 ILE A N 1
ATOM 1411 C CA . ILE A 1 188 ? -20.087 -15.081 40.696 1.00 95.25 188 ILE A CA 1
ATOM 1412 C C . ILE A 1 188 ? -20.662 -16.477 40.936 1.00 95.25 188 ILE A C 1
ATOM 1414 O O . ILE A 1 188 ? -21.741 -16.590 41.512 1.00 95.25 188 ILE A O 1
ATOM 1418 N N . GLU A 1 189 ? -19.948 -17.544 40.571 1.00 96.12 189 GLU A N 1
ATOM 1419 C CA . GLU A 1 189 ? -20.405 -18.914 40.820 1.00 96.12 189 GLU A CA 1
ATOM 1420 C C . GLU A 1 189 ? -20.557 -19.219 42.316 1.00 96.12 189 GLU A C 1
ATOM 1422 O O . GLU A 1 189 ? -21.532 -19.858 42.722 1.00 96.12 189 GLU A O 1
ATOM 1427 N N . ALA A 1 190 ? -19.624 -18.761 43.154 1.00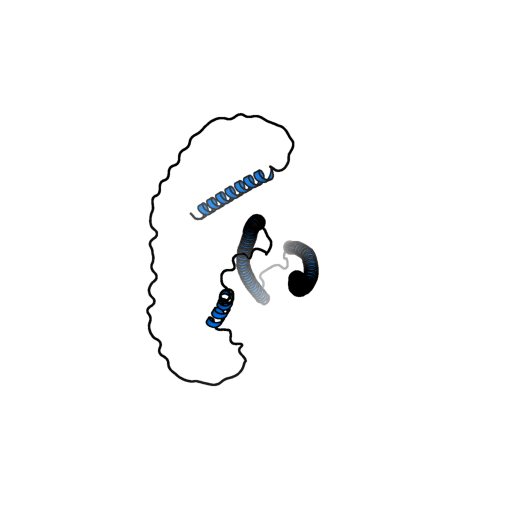 95.38 190 ALA A N 1
ATOM 1428 C CA . ALA A 1 190 ? -19.692 -18.941 44.601 1.00 95.38 190 ALA A CA 1
ATOM 1429 C C . ALA A 1 190 ? -20.905 -18.214 45.206 1.00 95.38 190 ALA A C 1
ATOM 1431 O O . ALA A 1 190 ? -21.676 -18.819 45.957 1.00 95.38 190 ALA A O 1
ATOM 1432 N N . LEU A 1 191 ? -21.126 -16.954 44.823 1.00 95.19 191 LEU A N 1
ATOM 1433 C CA . LEU A 1 191 ? -22.290 -16.169 45.235 1.00 95.19 191 LEU A CA 1
ATOM 1434 C C . LEU A 1 191 ? -23.592 -16.787 44.725 1.00 95.19 191 LEU A C 1
ATOM 1436 O O . LEU A 1 191 ? -24.581 -16.841 45.451 1.00 95.19 191 LEU A O 1
ATOM 1440 N N . GLN A 1 192 ? -23.602 -17.317 43.505 1.00 94.62 192 GLN A N 1
ATOM 1441 C CA . GLN A 1 192 ? -24.764 -17.975 42.918 1.00 94.62 192 GLN A CA 1
ATOM 1442 C C . GLN A 1 192 ? -25.099 -19.282 43.656 1.00 94.62 192 GLN A C 1
ATOM 1444 O O . GLN A 1 192 ? -26.271 -19.532 43.956 1.00 94.62 192 GLN A O 1
ATOM 1449 N N . ARG A 1 193 ? -24.092 -20.075 44.057 1.00 92.94 193 ARG A N 1
ATOM 1450 C CA . ARG A 1 193 ? -24.271 -21.244 44.943 1.00 92.94 193 ARG A CA 1
ATOM 1451 C C . ARG A 1 193 ? -24.811 -20.834 46.311 1.00 92.94 193 ARG A C 1
ATOM 1453 O O . ARG A 1 193 ? -25.767 -21.446 46.783 1.00 92.94 193 ARG A O 1
ATOM 1460 N N . GLN A 1 194 ? -24.262 -19.779 46.915 1.00 94.44 194 GLN A N 1
ATOM 1461 C CA . GLN A 1 194 ? -24.727 -19.260 48.204 1.00 94.44 194 GLN A CA 1
ATOM 1462 C C . GLN A 1 194 ? -26.182 -18.782 48.127 1.00 94.44 194 GLN A C 1
ATOM 1464 O O . GLN A 1 194 ? -26.991 -19.103 48.995 1.00 94.44 194 GLN A O 1
ATOM 1469 N N . ASN A 1 195 ? -26.544 -18.069 47.064 1.00 88.06 195 ASN A N 1
ATOM 1470 C CA . ASN A 1 195 ? -27.899 -17.575 46.845 1.00 88.06 195 ASN A CA 1
ATOM 1471 C C . ASN A 1 195 ? -28.882 -18.737 46.622 1.00 88.06 195 ASN A C 1
ATOM 1473 O O . ASN A 1 195 ? -29.963 -18.765 47.203 1.00 88.06 195 ASN A O 1
ATOM 1477 N N . THR A 1 196 ? -28.468 -19.766 45.879 1.00 92.38 196 THR A N 1
ATOM 1478 C CA . THR A 1 196 ? -29.257 -20.995 45.700 1.00 92.38 196 THR A CA 1
ATOM 1479 C C . THR A 1 196 ? -29.454 -21.730 47.030 1.00 92.38 196 THR A C 1
ATOM 1481 O O . THR A 1 196 ? -30.555 -22.188 47.329 1.00 92.38 196 THR A O 1
ATOM 1484 N N . GLN A 1 197 ? -28.419 -21.805 47.870 1.00 89.00 197 GLN A N 1
ATOM 1485 C CA . GLN A 1 197 ? -28.495 -22.417 49.198 1.00 89.00 197 GLN A CA 1
ATOM 1486 C C . GLN A 1 197 ? -29.413 -21.627 50.140 1.00 89.00 197 GLN A C 1
ATOM 1488 O O . GLN A 1 197 ? -30.227 -22.229 50.841 1.00 89.00 197 GLN A O 1
ATOM 1493 N N . LEU A 1 198 ? -29.346 -20.293 50.111 1.00 88.62 198 LEU A N 1
ATOM 1494 C CA . LEU A 1 198 ? -30.245 -19.414 50.860 1.00 88.62 198 LEU A CA 1
ATOM 1495 C C . LEU A 1 198 ? -31.692 -19.533 50.372 1.00 88.62 198 LEU A C 1
ATOM 1497 O O . LEU A 1 198 ? -32.595 -19.626 51.196 1.00 88.62 198 LEU A O 1
ATOM 1501 N N . GLN A 1 199 ? -31.936 -19.622 49.063 1.00 86.38 199 GLN A N 1
ATOM 1502 C CA . GLN A 1 199 ? -33.275 -19.862 48.508 1.00 86.38 199 GLN A CA 1
ATOM 1503 C C . GLN A 1 199 ? -33.815 -21.252 48.874 1.00 86.38 199 GLN A C 1
ATOM 1505 O O . GLN A 1 199 ? -35.000 -21.402 49.180 1.00 86.38 199 GLN A O 1
ATOM 1510 N N . GLN A 1 200 ? -32.963 -22.280 48.911 1.00 84.88 200 GLN A N 1
ATOM 1511 C CA . GLN A 1 200 ? -33.333 -23.617 49.388 1.00 84.88 200 GLN A CA 1
ATOM 1512 C C . GLN A 1 200 ? -33.614 -23.637 50.897 1.00 84.88 200 GLN A C 1
ATOM 1514 O O . GLN A 1 200 ? -34.536 -24.315 51.346 1.00 84.88 200 GLN A O 1
ATOM 1519 N N . GLN A 1 201 ? -32.861 -22.878 51.696 1.00 80.00 201 GLN A N 1
ATOM 1520 C CA . GLN A 1 201 ? -33.141 -22.698 53.121 1.00 80.00 201 GLN A CA 1
ATOM 1521 C C . GLN A 1 201 ? -34.423 -21.894 53.348 1.00 80.00 201 GLN A C 1
ATOM 1523 O O . GLN A 1 201 ? -35.222 -22.277 54.195 1.00 80.00 201 GLN A O 1
ATOM 1528 N N . ALA A 1 202 ? -34.672 -20.847 52.561 1.00 74.56 202 ALA A N 1
ATOM 1529 C CA . ALA A 1 202 ? -35.892 -20.048 52.622 1.00 74.56 202 ALA A CA 1
ATOM 1530 C C . ALA A 1 202 ? -37.131 -20.859 52.210 1.00 74.56 202 ALA A C 1
ATOM 1532 O O . ALA A 1 202 ? -38.162 -20.772 52.867 1.00 74.56 202 ALA A O 1
ATOM 1533 N N . SER A 1 203 ? -37.029 -21.713 51.187 1.00 75.12 203 SER A N 1
ATOM 1534 C CA . SER A 1 203 ? -38.128 -22.599 50.764 1.00 75.12 203 SER A CA 1
ATOM 1535 C C . SER A 1 203 ? -38.368 -23.769 51.726 1.00 75.12 203 SER A C 1
ATOM 1537 O O . SER A 1 203 ? -39.516 -24.149 51.948 1.00 75.12 203 SER A O 1
ATOM 1539 N N . ARG A 1 204 ? -37.324 -24.305 52.375 1.00 69.69 204 ARG A N 1
ATOM 1540 C CA . ARG A 1 204 ? -37.460 -25.315 53.447 1.00 69.69 204 ARG A CA 1
ATOM 1541 C C . ARG A 1 204 ? -37.968 -24.721 54.764 1.00 69.69 204 ARG A C 1
ATOM 1543 O O . ARG A 1 204 ? -38.739 -25.373 55.462 1.00 69.69 204 ARG A O 1
ATOM 1550 N N . SER A 1 205 ? -37.580 -23.486 55.074 1.00 55.50 205 SER A N 1
ATOM 1551 C CA . SER A 1 205 ? -38.114 -22.699 56.192 1.00 55.50 205 SER A CA 1
ATOM 1552 C C . SER A 1 205 ? -39.570 -22.277 55.932 1.00 55.50 205 SER A C 1
ATOM 1554 O O . SER A 1 205 ? -40.409 -22.331 56.828 1.00 55.50 205 SER A O 1
ATOM 1556 N N . GLY A 1 206 ? -39.923 -21.994 54.674 1.00 52.25 206 GLY A N 1
ATOM 1557 C CA . GLY A 1 206 ? -41.281 -21.643 54.246 1.00 52.25 206 GLY A CA 1
ATOM 1558 C C . GLY A 1 206 ? -42.309 -22.781 54.313 1.00 52.25 206 GLY A C 1
ATOM 1559 O O . GLY A 1 206 ? -43.505 -22.512 54.281 1.00 52.25 206 GLY A O 1
ATOM 1560 N N . GLY A 1 207 ? -41.880 -24.043 54.445 1.00 52.78 207 GLY A N 1
ATOM 1561 C CA . GLY A 1 207 ? -42.771 -25.210 54.550 1.00 52.78 207 GLY A CA 1
ATOM 1562 C C . GLY A 1 207 ? -43.057 -25.692 55.979 1.00 52.78 207 GLY A C 1
ATOM 1563 O O . GLY A 1 207 ? -43.831 -26.630 56.165 1.00 52.78 207 GLY A O 1
ATOM 1564 N N . ARG A 1 208 ? -42.428 -25.094 57.000 1.00 48.72 208 ARG A N 1
ATOM 1565 C CA . ARG A 1 208 ? -42.505 -25.553 58.399 1.00 48.72 208 ARG A CA 1
ATOM 1566 C C . ARG A 1 208 ? -42.626 -24.392 59.394 1.00 48.72 208 ARG A C 1
ATOM 1568 O O . ARG A 1 208 ? -41.952 -24.368 60.412 1.00 48.72 208 ARG A O 1
ATOM 1575 N N . HIS A 1 209 ? -43.550 -23.466 59.147 1.00 44.81 209 HIS A N 1
ATOM 1576 C CA . HIS A 1 209 ? -43.999 -22.497 60.155 1.00 44.81 209 HIS A CA 1
ATOM 1577 C C . HIS A 1 209 ? -45.527 -22.523 60.305 1.00 44.81 209 HIS A C 1
ATOM 1579 O O . HIS A 1 209 ? -46.243 -21.623 59.889 1.00 44.81 209 HIS A O 1
ATOM 1585 N N . GLY A 1 210 ? -46.007 -23.600 60.938 1.00 49.84 210 GLY A N 1
ATOM 1586 C CA . GLY A 1 210 ? -47.327 -23.706 61.571 1.00 49.84 210 GLY A CA 1
ATOM 1587 C C . GLY A 1 210 ? -47.286 -23.511 63.095 1.00 49.84 210 GLY A C 1
ATOM 1588 O O . GLY A 1 210 ? -48.220 -23.894 63.786 1.00 49.84 210 GLY A O 1
ATOM 1589 N N . SER A 1 211 ? -46.212 -22.948 63.651 1.00 52.53 211 SER A N 1
ATOM 1590 C CA . SER A 1 211 ? -46.188 -22.490 65.042 1.00 52.53 211 SER A CA 1
ATOM 1591 C C . SER A 1 211 ? -45.202 -21.341 65.181 1.00 52.53 211 SER A C 1
ATOM 1593 O O . SER A 1 211 ? -44.040 -21.436 64.789 1.00 52.53 211 SER A O 1
ATOM 1595 N N . SER A 1 212 ? -45.723 -20.245 65.714 1.00 45.12 212 SER A N 1
ATOM 1596 C CA . SER A 1 212 ? -45.033 -19.000 66.039 1.00 45.12 212 SER A CA 1
ATOM 1597 C C . SER A 1 212 ? -43.918 -19.227 67.085 1.00 45.12 212 SER A C 1
ATOM 1599 O O . SER A 1 212 ? -43.965 -20.217 67.818 1.00 45.12 212 SER A O 1
ATOM 1601 N N . PRO A 1 213 ? -42.937 -18.314 67.179 1.00 51.41 213 PRO A N 1
ATOM 1602 C CA . PRO A 1 213 ? -43.211 -17.116 67.960 1.00 51.41 213 PRO A CA 1
ATOM 1603 C C . PRO A 1 213 ? -42.887 -15.840 67.179 1.00 51.41 213 PRO A C 1
ATOM 1605 O O . PRO A 1 213 ? -41.738 -15.549 66.881 1.00 51.41 213 PRO A O 1
ATOM 1608 N N . SER A 1 214 ? -43.931 -15.062 66.901 1.00 48.94 214 SER A N 1
ATOM 1609 C CA . SER A 1 214 ? -43.898 -13.605 66.809 1.00 48.94 214 SER A CA 1
ATOM 1610 C C . SER A 1 214 ? -42.786 -13.004 65.934 1.00 48.94 214 SER A C 1
ATOM 1612 O O . SER A 1 214 ? -41.831 -12.420 66.440 1.00 48.94 214 SER A O 1
ATOM 1614 N N . VAL A 1 215 ? -42.995 -12.996 64.618 1.00 46.16 215 VAL A N 1
ATOM 1615 C CA . VAL A 1 215 ? -42.672 -11.803 63.822 1.00 46.16 215 VAL A CA 1
ATOM 1616 C C . VAL A 1 215 ? -43.993 -11.222 63.358 1.00 46.16 215 VAL A C 1
ATOM 1618 O O . VAL A 1 215 ? -44.712 -11.800 62.546 1.00 46.16 215 VAL A O 1
ATOM 1621 N N . SER A 1 216 ? -44.352 -10.128 64.016 1.00 39.09 216 SER A N 1
ATOM 1622 C CA . SER A 1 216 ? -45.511 -9.295 63.767 1.00 39.09 216 SER A CA 1
ATOM 1623 C C . SER A 1 216 ? -45.791 -9.127 62.275 1.00 39.09 216 SER A C 1
ATOM 1625 O O . SER A 1 216 ? -44.896 -8.802 61.500 1.00 39.09 216 SER A O 1
ATOM 1627 N N . MET A 1 217 ? -47.069 -9.226 61.903 1.00 47.88 217 MET A N 1
ATOM 1628 C CA . MET A 1 217 ? -47.660 -8.687 60.666 1.00 47.88 217 MET A CA 1
ATOM 1629 C C . MET A 1 217 ? -47.617 -7.143 60.651 1.00 47.88 217 MET A C 1
ATOM 1631 O O . MET A 1 217 ? -48.604 -6.457 60.415 1.00 47.88 217 MET A O 1
ATOM 1635 N N . SER A 1 218 ? -46.454 -6.598 60.980 1.00 49.44 218 SER A N 1
ATOM 1636 C CA . SER A 1 218 ? -46.112 -5.190 61.056 1.00 49.44 218 SER A CA 1
ATOM 1637 C C . SER A 1 218 ? -44.596 -5.116 60.879 1.00 49.44 218 SER A C 1
ATOM 1639 O O . SER A 1 218 ? -43.880 -4.806 61.832 1.00 49.44 218 SER A O 1
ATOM 1641 N N . SER A 1 219 ? -44.082 -5.386 59.672 1.00 48.72 219 SER A N 1
ATOM 1642 C CA . SER A 1 219 ? -42.894 -4.624 59.276 1.00 48.72 219 SER A CA 1
ATOM 1643 C C . SER A 1 219 ? -43.349 -3.168 59.326 1.00 48.72 219 SER A C 1
ATOM 1645 O O . SER A 1 219 ? -44.324 -2.825 58.647 1.00 48.72 219 SER A O 1
ATOM 1647 N N . PRO A 1 220 ? -42.765 -2.331 60.200 1.00 58.72 220 PRO A N 1
ATOM 1648 C CA . PRO A 1 220 ? -43.184 -0.947 60.299 1.00 58.72 220 PRO A CA 1
ATOM 1649 C C . PRO A 1 220 ? -43.060 -0.316 58.904 1.00 58.72 220 PRO A C 1
ATOM 1651 O O . PRO A 1 220 ? -42.152 -0.693 58.159 1.00 58.72 220 PRO A O 1
ATOM 1654 N N . PRO A 1 221 ? -43.930 0.635 58.526 1.00 73.75 221 PRO A N 1
ATOM 1655 C CA . PRO A 1 221 ? -43.891 1.300 57.216 1.00 73.75 221 PRO A CA 1
ATOM 1656 C C . PRO A 1 221 ? -42.477 1.761 56.800 1.00 73.75 221 PRO A C 1
ATOM 1658 O O . PRO A 1 221 ? -42.136 1.733 55.620 1.00 73.75 221 PRO A O 1
ATOM 1661 N N . ALA A 1 222 ? -41.614 2.048 57.778 1.00 79.94 222 ALA A N 1
ATOM 1662 C CA . ALA A 1 222 ? -40.193 2.332 57.610 1.00 79.94 222 ALA A CA 1
ATOM 1663 C C . ALA A 1 222 ? -39.374 1.257 56.856 1.00 79.94 222 ALA A C 1
ATOM 1665 O O . ALA A 1 222 ? -38.460 1.610 56.114 1.00 79.94 222 ALA A O 1
ATOM 1666 N N . GLU A 1 223 ? -39.659 -0.040 57.011 1.00 85.62 223 GLU A N 1
ATOM 1667 C CA . GLU A 1 223 ? -38.899 -1.108 56.339 1.00 85.62 223 GLU A CA 1
ATOM 1668 C C . GLU A 1 223 ? -39.282 -1.241 54.858 1.00 85.62 223 GLU A C 1
ATOM 1670 O O . GLU A 1 223 ? -38.415 -1.416 54.001 1.00 85.62 223 GLU A O 1
ATOM 1675 N N . LEU A 1 224 ? -40.567 -1.059 54.534 1.00 89.25 224 LEU A N 1
ATOM 1676 C CA . LEU A 1 224 ? -41.026 -0.954 53.146 1.00 89.25 224 LEU A CA 1
ATOM 1677 C C . LEU A 1 224 ? -40.454 0.297 52.469 1.00 89.25 224 LEU A C 1
ATOM 1679 O O . LEU A 1 224 ? -39.989 0.221 51.333 1.00 89.25 224 LEU A O 1
ATOM 1683 N N . GLU A 1 225 ? -40.413 1.432 53.170 1.00 89.56 225 GLU A N 1
ATOM 1684 C CA . GLU A 1 225 ? -39.755 2.645 52.675 1.00 89.56 225 GLU A CA 1
ATOM 1685 C C . GLU A 1 225 ? -38.251 2.447 52.448 1.00 89.56 225 GLU A C 1
ATOM 1687 O O . GLU A 1 225 ? -37.710 2.943 51.460 1.00 89.56 225 GLU A O 1
ATOM 1692 N N . ALA A 1 226 ? -37.565 1.716 53.331 1.00 90.31 226 ALA A N 1
ATOM 1693 C CA . ALA A 1 226 ? -36.150 1.394 53.164 1.00 90.31 226 ALA A CA 1
ATOM 1694 C C . ALA A 1 226 ? -35.913 0.500 51.935 1.00 90.31 226 ALA A C 1
ATOM 1696 O O . ALA A 1 226 ? -34.997 0.762 51.152 1.00 90.31 226 ALA A O 1
ATOM 1697 N N . GLN A 1 227 ? -36.767 -0.503 51.712 1.00 93.44 227 GLN A N 1
ATOM 1698 C CA . GLN A 1 227 ? -36.705 -1.340 50.511 1.00 93.44 227 GLN A CA 1
ATOM 1699 C C . GLN A 1 227 ? -36.993 -0.547 49.234 1.00 93.44 227 GLN A C 1
ATOM 1701 O O . GLN A 1 227 ? -36.307 -0.749 48.232 1.00 93.44 227 GLN A O 1
ATOM 1706 N N . LEU A 1 228 ? -37.966 0.367 49.254 1.00 95.38 228 LEU A N 1
ATOM 1707 C CA . LEU A 1 228 ? -38.242 1.243 48.115 1.00 95.38 228 LEU A CA 1
ATOM 1708 C C . LEU A 1 228 ? -37.041 2.134 47.808 1.00 95.38 228 LEU A C 1
ATOM 1710 O O . LEU A 1 228 ? -36.598 2.153 46.668 1.00 95.38 228 LEU A O 1
ATOM 1714 N N . LYS A 1 229 ? -36.446 2.782 48.816 1.00 95.25 229 LYS A N 1
ATOM 1715 C CA . LYS A 1 229 ? -35.230 3.597 48.643 1.00 95.25 229 LYS A CA 1
ATOM 1716 C C . LYS A 1 229 ? -34.069 2.783 48.070 1.00 95.25 229 LYS A C 1
ATOM 1718 O O . LYS A 1 229 ? -33.394 3.249 47.156 1.00 95.25 229 LYS A O 1
ATOM 1723 N N . SER A 1 230 ? -33.863 1.559 48.559 1.00 96.62 230 SER A N 1
ATOM 1724 C CA . SER A 1 230 ? -32.833 0.653 48.037 1.00 96.62 230 SER A CA 1
ATOM 1725 C C . SER A 1 230 ? -33.083 0.283 46.570 1.00 96.62 230 SER A C 1
ATOM 1727 O O . SER A 1 230 ? -32.169 0.370 45.746 1.00 96.62 230 SER A O 1
ATOM 1729 N N . LYS A 1 231 ? -34.323 -0.069 46.208 1.00 97.38 231 LYS A N 1
ATOM 1730 C CA . LYS A 1 231 ? -34.683 -0.388 44.819 1.00 97.38 231 LYS A CA 1
ATOM 1731 C C . LYS A 1 231 ? -34.595 0.829 43.902 1.00 97.38 231 LYS A C 1
ATOM 1733 O O . LYS A 1 231 ? -34.072 0.688 42.804 1.00 97.38 231 LYS A O 1
ATOM 1738 N N . THR A 1 232 ? -35.028 2.007 44.346 1.00 97.38 232 THR A N 1
ATOM 1739 C CA . THR A 1 232 ? -34.885 3.261 43.592 1.00 97.38 232 THR A CA 1
ATOM 1740 C C . THR A 1 232 ? -33.415 3.583 43.343 1.00 97.38 232 THR A C 1
ATOM 1742 O O . THR A 1 232 ? -33.042 3.807 42.200 1.00 97.38 232 THR A O 1
ATOM 1745 N N . SER A 1 233 ? -32.554 3.479 44.361 1.00 97.25 233 SER A N 1
ATOM 1746 C CA . SER A 1 233 ? -31.103 3.652 44.191 1.00 97.25 233 SER A CA 1
ATOM 1747 C C . SER A 1 233 ? -30.501 2.641 43.204 1.00 97.25 233 SER A C 1
ATOM 1749 O O . SER A 1 233 ? -29.638 2.990 42.401 1.00 97.25 233 SER A O 1
ATOM 1751 N N . THR A 1 234 ? -30.985 1.395 43.212 1.00 97.50 234 THR A N 1
ATOM 1752 C CA . THR A 1 234 ? -30.560 0.376 42.236 1.00 97.50 234 THR A CA 1
ATOM 1753 C C . THR A 1 234 ? -31.006 0.736 40.815 1.00 97.50 234 THR A C 1
ATOM 1755 O O . THR A 1 234 ? -30.231 0.581 39.874 1.00 97.50 234 THR A O 1
ATOM 1758 N N . ILE A 1 235 ? -32.237 1.233 40.648 1.00 97.44 235 ILE A N 1
ATOM 1759 C CA . ILE A 1 235 ? -32.764 1.688 39.353 1.00 97.44 235 ILE A CA 1
ATOM 1760 C C . ILE A 1 235 ? -31.940 2.863 38.827 1.00 97.44 235 ILE A C 1
ATOM 1762 O O . ILE A 1 235 ? -31.485 2.800 37.691 1.00 97.44 235 ILE A O 1
ATOM 1766 N N . GLU A 1 236 ? -31.662 3.867 39.659 1.00 97.38 236 GLU A N 1
ATOM 1767 C CA . GLU A 1 236 ? -30.817 5.010 39.291 1.00 97.38 236 GLU A CA 1
ATOM 1768 C C . GLU A 1 236 ? -29.418 4.558 38.837 1.00 97.38 236 GLU A C 1
ATOM 1770 O O . GLU A 1 236 ? -28.910 5.028 37.819 1.00 97.38 236 GLU A O 1
ATOM 1775 N N . SER A 1 237 ? -28.810 3.589 39.534 1.00 97.75 237 SER A N 1
ATOM 1776 C CA . SER A 1 237 ? -27.524 3.006 39.123 1.00 97.75 237 SER A CA 1
ATOM 1777 C C . SER A 1 237 ? -27.614 2.348 37.743 1.00 97.75 237 SER A C 1
ATOM 1779 O O . SER A 1 237 ? -26.780 2.612 36.875 1.00 97.75 237 SER A O 1
ATOM 1781 N N . MET A 1 238 ? -28.647 1.533 37.506 1.00 98.00 238 MET A N 1
ATOM 1782 C CA . MET A 1 238 ? -28.860 0.886 36.207 1.00 98.00 238 MET A CA 1
ATOM 1783 C C . MET A 1 238 ? -29.135 1.903 35.092 1.00 98.00 238 MET A C 1
ATOM 1785 O O . MET A 1 238 ? -28.667 1.728 33.970 1.00 98.00 238 MET A O 1
ATOM 1789 N N . GLU A 1 239 ? -29.861 2.985 35.369 1.00 97.25 239 GLU A N 1
ATOM 1790 C CA . GLU A 1 239 ? -30.132 4.047 34.394 1.00 97.25 239 GLU A CA 1
ATOM 1791 C C . GLU A 1 239 ? -28.852 4.778 33.968 1.00 97.25 239 GLU A C 1
ATOM 1793 O O . GLU A 1 239 ? -28.662 5.072 32.780 1.00 97.25 239 GLU A O 1
ATOM 1798 N N . ILE A 1 240 ? -27.935 5.013 34.910 1.00 97.75 240 ILE A N 1
ATOM 1799 C CA . ILE A 1 240 ? -26.611 5.573 34.621 1.00 97.75 240 ILE A CA 1
ATOM 1800 C C . ILE A 1 240 ? -25.789 4.592 33.779 1.00 97.75 240 ILE A C 1
ATOM 1802 O O . ILE A 1 240 ? -25.178 4.997 32.787 1.00 97.75 240 ILE A O 1
ATOM 1806 N N . GLU A 1 241 ? -25.794 3.303 34.121 1.00 97.94 241 GLU A N 1
ATOM 1807 C CA . GLU A 1 241 ? -25.090 2.271 33.350 1.00 97.94 241 GLU A CA 1
ATOM 1808 C C . GLU A 1 241 ? -25.628 2.153 31.922 1.00 97.94 241 GLU A C 1
ATOM 1810 O O . GLU A 1 241 ? -24.845 2.156 30.972 1.00 97.94 241 GLU A O 1
ATOM 1815 N N . ILE A 1 242 ? -26.950 2.143 31.738 1.00 97.69 242 ILE A N 1
ATOM 1816 C CA . ILE A 1 242 ? -27.582 2.130 30.411 1.00 97.69 242 ILE A CA 1
ATOM 1817 C C . ILE A 1 242 ? -27.187 3.379 29.621 1.00 97.69 242 ILE A C 1
ATOM 1819 O O . ILE A 1 242 ? -26.859 3.282 28.437 1.00 97.69 242 ILE A O 1
ATOM 1823 N N . SER A 1 243 ? -27.178 4.548 30.262 1.00 97.75 243 SER A N 1
ATOM 1824 C CA . SER A 1 243 ? -26.761 5.799 29.620 1.00 97.75 243 SER A CA 1
ATOM 1825 C C . SER A 1 243 ? -25.293 5.748 29.186 1.00 97.75 243 SER A C 1
ATOM 1827 O O . SER A 1 243 ? -24.957 6.157 28.073 1.00 97.75 243 SER A O 1
ATOM 1829 N N . LYS A 1 244 ? -24.419 5.173 30.019 1.00 97.56 244 LYS A N 1
ATOM 1830 C CA . LYS A 1 244 ? -22.999 4.974 29.707 1.00 97.56 244 LYS A CA 1
ATOM 1831 C C . LYS A 1 244 ? -22.797 3.985 28.556 1.00 97.56 244 LYS A C 1
ATOM 1833 O O . LYS A 1 244 ? -22.007 4.263 27.655 1.00 97.56 244 LYS A O 1
ATOM 1838 N N . LEU A 1 245 ? -23.524 2.867 28.555 1.00 98.06 245 LEU A N 1
ATOM 1839 C CA . LEU A 1 245 ? -23.474 1.871 27.483 1.00 98.06 245 LEU A CA 1
ATOM 1840 C C . LEU A 1 245 ? -23.954 2.457 26.154 1.00 98.06 245 LEU A C 1
ATOM 1842 O O . LEU A 1 245 ? -23.292 2.269 25.138 1.00 98.06 245 LEU A O 1
ATOM 1846 N N . ARG A 1 246 ? -25.049 3.228 26.156 1.00 97.44 246 ARG A N 1
ATOM 1847 C CA . ARG A 1 246 ? -25.530 3.934 24.957 1.00 97.44 246 ARG A CA 1
ATOM 1848 C C . ARG A 1 246 ? -24.481 4.899 24.412 1.00 97.44 246 ARG A C 1
ATOM 1850 O O . ARG A 1 246 ? -24.150 4.821 23.235 1.00 97.44 246 ARG A O 1
ATOM 1857 N N . ALA A 1 247 ? -23.873 5.715 25.274 1.00 97.00 247 ALA A N 1
ATOM 1858 C CA . ALA A 1 247 ? -22.802 6.623 24.864 1.00 97.00 247 ALA A CA 1
ATOM 1859 C C . ALA A 1 247 ? -21.581 5.880 24.282 1.00 97.00 247 ALA A C 1
ATOM 1861 O O 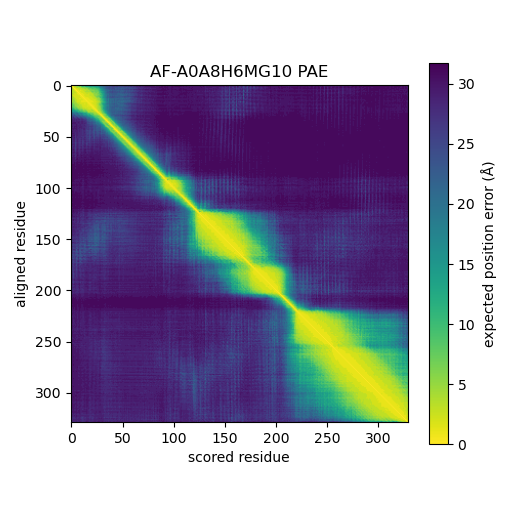. ALA A 1 247 ? -20.954 6.355 23.333 1.00 97.00 247 ALA A O 1
ATOM 1862 N N . GLN A 1 248 ? -21.238 4.706 24.823 1.00 96.50 248 GLN A N 1
ATOM 1863 C CA . GLN A 1 248 ? -20.166 3.869 24.284 1.00 96.50 248 GLN A CA 1
ATOM 1864 C C . GLN A 1 248 ? -20.524 3.294 22.907 1.00 96.50 248 GLN A C 1
ATOM 1866 O O . GLN A 1 248 ? -19.679 3.320 22.012 1.00 96.50 248 GLN A O 1
ATOM 1871 N N . VAL A 1 249 ? -21.762 2.826 22.721 1.00 96.81 249 VAL A N 1
ATOM 1872 C CA . VAL A 1 249 ? -22.262 2.328 21.431 1.00 96.81 249 VAL A CA 1
ATOM 1873 C C . VAL A 1 249 ? -22.256 3.435 20.380 1.00 96.81 249 VAL A C 1
ATOM 1875 O O . VAL A 1 249 ? -21.726 3.219 19.295 1.00 96.81 249 VAL A O 1
ATOM 1878 N N . ASP A 1 250 ? -22.741 4.635 20.701 1.00 95.81 250 ASP A N 1
ATOM 1879 C CA . ASP A 1 250 ? -22.747 5.769 19.765 1.00 95.81 250 ASP A CA 1
ATOM 1880 C C . ASP A 1 250 ? -21.321 6.184 19.364 1.00 95.81 250 ASP A C 1
ATOM 1882 O O . ASP A 1 250 ? -21.032 6.482 18.198 1.00 95.81 250 ASP A O 1
ATOM 1886 N N . ARG A 1 251 ? -20.380 6.141 20.317 1.00 94.06 251 ARG A N 1
ATOM 1887 C CA . ARG A 1 251 ? -18.963 6.408 20.046 1.00 94.06 251 ARG A CA 1
ATOM 1888 C C . ARG A 1 251 ? -18.326 5.335 19.158 1.00 94.06 251 ARG A C 1
ATOM 1890 O O . ARG A 1 251 ? -17.538 5.666 18.277 1.00 94.06 251 ARG A O 1
ATOM 1897 N N . GLN A 1 252 ? -18.662 4.063 19.360 1.00 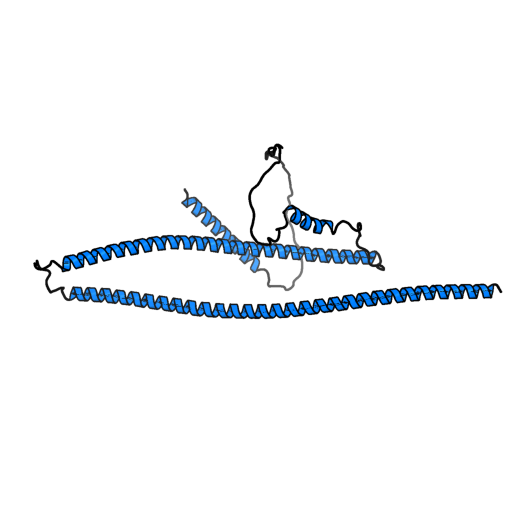94.06 252 GLN A N 1
ATOM 1898 C CA . GLN A 1 252 ? -18.184 2.974 18.501 1.00 94.06 252 GLN A CA 1
ATOM 1899 C C . GLN A 1 252 ? -18.822 3.024 17.106 1.00 94.06 252 GLN A C 1
ATOM 1901 O O . GLN A 1 252 ? -18.132 2.836 16.105 1.00 94.06 252 GLN A O 1
ATOM 1906 N N . ALA A 1 253 ? -20.115 3.331 17.008 1.00 94.12 253 ALA A N 1
ATOM 1907 C CA . ALA A 1 253 ? -20.820 3.460 15.736 1.00 94.12 253 ALA A CA 1
ATOM 1908 C C . ALA A 1 253 ? -20.249 4.604 14.880 1.00 94.12 253 ALA A C 1
ATOM 1910 O O . ALA A 1 253 ? -19.987 4.424 13.691 1.00 94.12 253 ALA A O 1
ATOM 1911 N N . SER A 1 254 ? -19.977 5.762 15.488 1.00 91.38 254 SER A N 1
ATOM 1912 C CA . SER A 1 254 ? -19.338 6.891 14.796 1.00 91.38 254 SER A CA 1
ATOM 1913 C C . SER A 1 254 ? -17.886 6.599 14.396 1.00 91.38 254 SER A C 1
ATOM 1915 O O . SER A 1 254 ? -17.498 6.897 13.266 1.00 91.38 254 SER A O 1
ATOM 1917 N N . GLY A 1 255 ? -17.103 5.954 15.271 1.00 93.06 255 GLY A N 1
ATOM 1918 C CA . GLY A 1 255 ? -15.737 5.519 14.958 1.00 93.06 255 GLY A CA 1
ATOM 1919 C C . GLY A 1 255 ? -15.684 4.568 13.758 1.00 93.06 255 GLY A C 1
ATOM 1920 O O . GLY A 1 255 ? -15.017 4.858 12.765 1.00 93.06 255 GLY A O 1
ATOM 1921 N N . THR A 1 256 ? -16.476 3.494 13.800 1.00 93.06 256 THR A N 1
ATOM 1922 C CA . THR A 1 256 ? -16.519 2.475 12.735 1.00 93.06 256 THR A CA 1
ATOM 1923 C C . THR A 1 256 ? -17.017 3.017 11.394 1.00 93.06 256 THR A C 1
ATOM 1925 O O . THR A 1 256 ? -16.560 2.559 10.348 1.00 93.06 256 THR A O 1
ATOM 1928 N N . SER A 1 257 ? -17.916 4.010 11.382 1.00 92.81 257 SER A N 1
ATOM 1929 C CA . SER A 1 257 ? -18.330 4.677 10.138 1.00 92.81 257 SER A CA 1
ATOM 1930 C C . SER A 1 257 ? -17.157 5.393 9.465 1.00 92.81 257 SER A C 1
ATOM 1932 O O . SER A 1 257 ? -16.939 5.228 8.266 1.00 92.81 257 SER A O 1
ATOM 1934 N N . SER A 1 258 ? -16.362 6.137 10.239 1.00 93.19 258 SER A N 1
ATOM 1935 C CA . SER A 1 258 ? -15.200 6.858 9.706 1.00 93.19 258 SER A CA 1
ATOM 1936 C C . SER A 1 258 ? -14.095 5.916 9.218 1.00 93.19 258 SER A C 1
ATOM 1938 O O . SER A 1 258 ? -13.482 6.161 8.181 1.00 93.19 258 SER A O 1
ATOM 1940 N N . GLU A 1 259 ? -13.877 4.801 9.918 1.00 95.19 259 GLU A N 1
ATOM 1941 C CA . GLU A 1 259 ? -12.934 3.762 9.498 1.00 95.19 259 GLU A CA 1
ATOM 1942 C C . GLU A 1 259 ? -13.382 3.107 8.186 1.00 95.19 259 GLU A C 1
ATOM 1944 O O . GLU A 1 259 ? -12.569 2.923 7.282 1.00 95.19 259 GLU A O 1
ATOM 1949 N N . ARG A 1 260 ? -14.683 2.826 8.026 1.00 96.31 260 ARG A N 1
ATOM 1950 C CA . ARG A 1 260 ? -15.236 2.293 6.769 1.00 96.31 260 ARG A CA 1
ATOM 1951 C C . ARG A 1 260 ? -15.044 3.245 5.591 1.00 96.31 260 ARG A C 1
ATOM 1953 O O . ARG A 1 260 ? -14.671 2.793 4.512 1.00 96.31 260 ARG A O 1
ATOM 1960 N N . GLU A 1 261 ? -15.260 4.545 5.784 1.00 95.69 261 GLU A N 1
ATOM 1961 C CA . GLU A 1 261 ? -15.010 5.549 4.740 1.00 95.69 261 GLU A CA 1
ATOM 1962 C C . GLU A 1 261 ? -13.525 5.621 4.358 1.00 95.69 261 GLU A C 1
ATOM 1964 O O . GLU A 1 261 ? -13.188 5.714 3.176 1.00 95.69 261 GLU A O 1
ATOM 1969 N N . GLN A 1 262 ? -12.621 5.525 5.340 1.00 97.12 262 GLN A N 1
ATOM 1970 C CA . GLN A 1 262 ? -11.181 5.481 5.082 1.00 97.12 262 GLN A CA 1
ATOM 1971 C C . GLN A 1 262 ? -10.777 4.227 4.305 1.00 97.12 262 GLN A C 1
ATOM 1973 O O . GLN A 1 262 ? -10.007 4.339 3.351 1.00 97.12 262 GLN A O 1
ATOM 1978 N N . ILE A 1 263 ? -11.310 3.058 4.672 1.00 97.25 263 ILE A N 1
ATOM 1979 C CA . ILE A 1 263 ? -11.078 1.801 3.949 1.00 97.25 263 ILE A CA 1
ATOM 1980 C C . ILE A 1 263 ? -11.544 1.944 2.497 1.00 97.25 263 ILE A C 1
ATOM 1982 O O . ILE A 1 263 ? -10.743 1.731 1.589 1.00 97.25 263 ILE A O 1
ATOM 1986 N N . ALA A 1 264 ? -12.770 2.420 2.264 1.00 97.75 264 ALA A N 1
ATOM 1987 C CA . ALA A 1 264 ? -13.296 2.625 0.913 1.00 97.75 264 ALA A CA 1
ATOM 1988 C C . ALA A 1 264 ? -12.433 3.601 0.086 1.00 97.75 264 ALA A C 1
ATOM 1990 O O . ALA A 1 264 ? -12.136 3.351 -1.084 1.00 97.75 264 ALA A O 1
ATOM 1991 N N . ALA A 1 265 ? -11.960 4.695 0.693 1.00 97.44 265 ALA A N 1
ATOM 1992 C CA . ALA A 1 265 ? -11.079 5.650 0.022 1.00 97.44 265 ALA A CA 1
ATOM 1993 C C . ALA A 1 265 ? -9.691 5.064 -0.302 1.00 97.44 265 ALA A C 1
ATOM 1995 O O . ALA A 1 265 ? -9.075 5.443 -1.303 1.00 97.44 265 ALA A O 1
ATOM 1996 N N . LEU A 1 266 ? -9.167 4.171 0.543 1.00 97.69 266 LEU A N 1
ATOM 1997 C CA . LEU A 1 266 ? -7.907 3.466 0.294 1.00 97.69 266 LEU A CA 1
ATOM 1998 C C . LEU A 1 266 ? -8.058 2.420 -0.813 1.00 97.69 266 LEU A C 1
ATOM 2000 O O . LEU A 1 266 ? -7.203 2.361 -1.694 1.00 97.69 266 LEU A O 1
ATOM 2004 N N . GLU A 1 267 ? -9.153 1.664 -0.820 1.00 97.69 267 GLU A N 1
ATOM 2005 C CA . GLU A 1 267 ? -9.479 0.702 -1.879 1.00 97.69 267 GLU A CA 1
ATOM 2006 C C . GLU A 1 267 ? -9.627 1.390 -3.243 1.00 97.69 267 GLU A C 1
ATOM 2008 O O . GLU A 1 267 ? -9.076 0.929 -4.242 1.00 97.69 267 GLU A O 1
ATOM 2013 N N . GLU A 1 268 ? -10.287 2.550 -3.300 1.00 97.81 268 GLU A N 1
ATOM 2014 C CA . GLU A 1 268 ? -10.416 3.313 -4.544 1.00 97.81 268 GLU A CA 1
ATOM 2015 C C . GLU A 1 268 ? -9.055 3.823 -5.052 1.00 97.81 268 GLU A C 1
ATOM 2017 O O . GLU A 1 268 ? -8.761 3.776 -6.252 1.00 97.81 268 GLU A O 1
ATOM 2022 N N . LYS A 1 269 ? -8.188 4.289 -4.142 1.00 97.81 269 LYS A N 1
ATOM 2023 C CA . LYS A 1 269 ? -6.816 4.698 -4.482 1.00 97.81 269 LYS A CA 1
ATOM 2024 C C . LYS A 1 269 ? -5.987 3.519 -4.983 1.00 97.81 269 LYS A C 1
ATOM 2026 O O . LYS A 1 269 ? -5.250 3.696 -5.953 1.00 97.81 269 LYS A O 1
ATOM 2031 N N . LEU A 1 270 ? -6.123 2.346 -4.364 1.00 97.62 270 LEU A N 1
ATOM 2032 C CA . LEU A 1 270 ? -5.477 1.112 -4.807 1.00 97.62 270 LEU A CA 1
ATOM 2033 C C . LEU A 1 270 ? -5.928 0.763 -6.230 1.00 97.62 270 LEU A C 1
ATOM 2035 O O . LEU A 1 270 ? -5.090 0.661 -7.120 1.00 97.62 270 LEU A O 1
ATOM 2039 N N . ALA A 1 271 ? -7.238 0.710 -6.480 1.00 97.94 271 ALA A N 1
ATOM 2040 C CA . ALA A 1 271 ? -7.787 0.402 -7.799 1.00 97.94 271 ALA A CA 1
ATOM 2041 C C . ALA A 1 271 ? -7.330 1.402 -8.879 1.00 97.94 271 ALA A C 1
ATOM 2043 O O . ALA A 1 271 ? -7.083 1.029 -10.030 1.00 97.94 271 ALA A O 1
ATOM 2044 N N . ARG A 1 272 ? -7.193 2.691 -8.534 1.00 97.31 272 ARG A N 1
ATOM 2045 C CA . ARG A 1 272 ? -6.624 3.705 -9.439 1.00 97.31 272 ARG A CA 1
ATOM 2046 C C . ARG A 1 272 ? -5.136 3.481 -9.703 1.00 97.31 272 ARG A C 1
ATOM 2048 O O . ARG A 1 272 ? -4.714 3.588 -10.854 1.00 97.31 272 ARG A O 1
ATOM 2055 N N . ALA A 1 273 ? -4.358 3.167 -8.671 1.00 97.00 273 ALA A N 1
ATOM 2056 C CA . ALA A 1 273 ? -2.933 2.881 -8.804 1.00 97.00 273 ALA A CA 1
ATOM 2057 C C . ALA A 1 273 ? -2.682 1.623 -9.650 1.00 97.00 273 ALA A C 1
ATOM 2059 O O . ALA A 1 273 ? -1.823 1.643 -10.527 1.00 97.00 273 ALA A O 1
ATOM 2060 N N . GLU A 1 274 ? -3.473 0.567 -9.459 1.00 97.81 274 GLU A N 1
ATOM 2061 C CA . GLU A 1 274 ? -3.399 -0.666 -10.250 1.00 97.81 274 GLU A CA 1
ATOM 2062 C C . GLU A 1 274 ? -3.699 -0.416 -11.731 1.00 97.81 274 GLU A C 1
ATOM 2064 O O . GLU A 1 274 ? -2.953 -0.870 -12.599 1.00 97.81 274 GLU A O 1
ATOM 2069 N N . LYS A 1 275 ? -4.737 0.372 -12.045 1.00 98.06 275 LYS A N 1
ATOM 2070 C CA . LYS A 1 275 ? -5.038 0.769 -13.432 1.00 98.06 275 LYS A CA 1
ATOM 2071 C C . LYS A 1 275 ? -3.894 1.560 -14.064 1.00 98.06 275 LYS A C 1
ATOM 2073 O O . LYS A 1 275 ? -3.513 1.276 -15.197 1.00 98.06 275 LYS A O 1
ATOM 2078 N N . ALA A 1 276 ? -3.333 2.528 -13.339 1.00 97.38 276 ALA A N 1
ATOM 2079 C CA . ALA A 1 276 ? -2.201 3.316 -13.821 1.00 97.38 276 ALA A CA 1
ATOM 2080 C C . ALA A 1 276 ? -0.952 2.447 -14.047 1.00 97.38 276 ALA A C 1
ATOM 2082 O O . ALA A 1 276 ? -0.277 2.593 -15.063 1.00 97.38 276 ALA A O 1
ATOM 2083 N N . ALA A 1 277 ? -0.679 1.500 -13.145 1.00 97.38 277 ALA A N 1
ATOM 2084 C CA . ALA A 1 277 ? 0.410 0.541 -13.301 1.00 97.38 277 ALA A CA 1
ATOM 2085 C C . ALA A 1 277 ? 0.203 -0.366 -14.525 1.00 97.38 277 ALA A C 1
ATOM 2087 O O . ALA A 1 277 ? 1.151 -0.601 -15.272 1.00 97.38 277 ALA A O 1
ATOM 2088 N N . GLY A 1 278 ? -1.029 -0.825 -14.772 1.00 98.00 278 GLY A N 1
ATOM 2089 C CA . GLY A 1 278 ? -1.373 -1.606 -15.962 1.00 98.00 278 GLY A CA 1
ATOM 2090 C C . GLY A 1 278 ? -1.129 -0.843 -17.268 1.00 98.00 278 GLY A C 1
ATOM 2091 O O . GLY A 1 278 ? -0.532 -1.392 -18.193 1.00 98.00 278 GLY A O 1
ATOM 2092 N N . LEU A 1 279 ? -1.515 0.437 -17.329 1.00 98.00 279 LEU A N 1
ATOM 2093 C CA . LEU A 1 279 ? -1.236 1.300 -18.485 1.00 98.00 279 LEU A CA 1
ATOM 2094 C C . LEU A 1 279 ? 0.270 1.509 -18.685 1.00 98.00 279 LEU A C 1
ATOM 2096 O O . LEU A 1 279 ? 0.773 1.301 -19.785 1.00 98.00 279 LEU A O 1
ATOM 2100 N N . ALA A 1 280 ? 1.011 1.811 -17.616 1.00 96.56 280 ALA A N 1
ATOM 2101 C CA . ALA A 1 280 ? 2.462 1.976 -17.691 1.00 96.56 280 ALA A CA 1
ATOM 2102 C C . ALA A 1 280 ? 3.174 0.694 -18.169 1.00 96.56 280 ALA A C 1
ATOM 2104 O O . ALA A 1 280 ? 4.132 0.758 -18.936 1.00 96.56 280 ALA A O 1
ATOM 2105 N N . GLN A 1 281 ? 2.703 -0.490 -17.761 1.00 98.00 281 GLN A N 1
ATOM 2106 C CA . GLN A 1 281 ? 3.236 -1.766 -18.250 1.00 98.00 281 GLN A CA 1
ATOM 2107 C C . GLN A 1 281 ? 2.974 -1.976 -19.746 1.00 98.00 281 GLN A C 1
ATOM 2109 O O . GLN A 1 281 ? 3.859 -2.466 -20.453 1.00 98.00 281 GLN A O 1
ATOM 2114 N N . GLN A 1 282 ? 1.791 -1.599 -20.236 1.00 98.00 282 GLN A N 1
ATOM 2115 C CA . GLN A 1 282 ? 1.463 -1.658 -21.663 1.00 98.00 282 GLN A CA 1
ATOM 2116 C C . GLN A 1 282 ? 2.337 -0.694 -22.472 1.00 98.00 282 GLN A C 1
ATOM 2118 O O . GLN A 1 282 ? 2.961 -1.111 -23.446 1.00 98.00 282 GLN A O 1
ATOM 2123 N N . GLU A 1 283 ? 2.476 0.552 -22.015 1.00 98.06 283 GLU A N 1
ATOM 2124 C CA . GLU A 1 283 ? 3.341 1.555 -22.645 1.00 98.06 283 GLU A CA 1
ATOM 2125 C C . GLU A 1 283 ? 4.803 1.093 -22.699 1.00 98.06 283 GLU A C 1
ATOM 2127 O O . GLU A 1 283 ? 5.446 1.186 -23.743 1.00 98.06 283 GLU A O 1
ATOM 2132 N N . LEU A 1 284 ? 5.330 0.513 -21.614 1.00 97.56 284 LEU A N 1
ATOM 2133 C CA . LEU A 1 284 ? 6.678 -0.062 -21.602 1.00 97.56 284 LEU A CA 1
ATOM 2134 C C . LEU A 1 284 ? 6.828 -1.221 -22.592 1.00 97.56 284 LEU A C 1
ATOM 2136 O O . LEU A 1 284 ? 7.863 -1.334 -23.253 1.00 97.56 284 LEU A O 1
ATOM 2140 N N . ALA A 1 285 ? 5.823 -2.090 -22.703 1.00 98.06 285 ALA A N 1
ATOM 2141 C CA . ALA A 1 285 ? 5.846 -3.188 -23.663 1.00 98.06 285 ALA A CA 1
ATOM 2142 C C . ALA A 1 285 ? 5.848 -2.673 -25.110 1.00 98.06 285 ALA A C 1
ATOM 2144 O O . ALA A 1 285 ? 6.572 -3.206 -25.952 1.00 98.06 285 ALA A O 1
ATOM 2145 N N . ASP A 1 286 ? 5.087 -1.622 -25.402 1.00 98.12 286 ASP A N 1
ATOM 2146 C CA . ASP A 1 286 ? 5.028 -1.034 -26.738 1.00 98.12 286 ASP A CA 1
ATOM 2147 C C . ASP A 1 286 ? 6.290 -0.237 -27.083 1.00 98.12 286 ASP A C 1
ATOM 2149 O O . ASP A 1 286 ? 6.804 -0.359 -28.198 1.00 98.12 286 ASP A O 1
ATOM 2153 N N . LEU A 1 287 ? 6.864 0.491 -26.121 1.00 98.12 287 LEU A N 1
ATOM 2154 C CA . LEU A 1 287 ? 8.163 1.145 -26.282 1.00 98.12 287 LEU A CA 1
ATOM 2155 C C . LEU A 1 287 ? 9.279 0.132 -26.548 1.00 98.12 287 LEU A C 1
ATOM 2157 O O . LEU A 1 287 ? 10.105 0.374 -27.425 1.00 98.12 287 LEU A O 1
ATOM 2161 N N . ARG A 1 288 ? 9.278 -1.023 -25.868 1.00 98.06 288 ARG A N 1
ATOM 2162 C CA . ARG A 1 288 ? 10.225 -2.115 -26.154 1.00 98.06 288 ARG A CA 1
ATOM 2163 C C . ARG A 1 288 ? 10.084 -2.630 -27.582 1.00 98.06 288 ARG A C 1
ATOM 2165 O O . ARG A 1 288 ? 11.068 -2.635 -28.310 1.00 98.06 288 ARG A O 1
ATOM 2172 N N . LYS A 1 289 ? 8.863 -2.954 -28.026 1.00 98.25 289 LYS A N 1
ATOM 2173 C CA . LYS A 1 289 ? 8.621 -3.395 -29.414 1.00 98.25 289 LYS A CA 1
ATOM 2174 C C . LYS A 1 289 ? 9.073 -2.351 -30.435 1.00 98.25 289 LYS A C 1
ATOM 2176 O O . LYS A 1 289 ? 9.581 -2.702 -31.497 1.00 98.25 289 LYS A O 1
ATOM 2181 N N . ASN A 1 290 ? 8.849 -1.069 -30.153 1.00 98.00 290 ASN A N 1
ATOM 2182 C CA . ASN A 1 290 ? 9.287 0.007 -31.036 1.00 98.00 290 ASN A CA 1
ATOM 2183 C C . ASN A 1 290 ? 10.811 0.120 -31.063 1.00 98.00 290 ASN A C 1
ATOM 2185 O O . ASN A 1 290 ? 11.370 0.239 -32.151 1.00 98.00 290 ASN A O 1
ATOM 2189 N N . LEU A 1 291 ? 11.471 0.008 -29.909 1.00 98.06 291 LEU A N 1
ATOM 2190 C CA . LEU A 1 291 ? 12.926 -0.007 -29.814 1.00 98.06 291 LEU A CA 1
ATOM 2191 C C . LEU A 1 291 ? 13.516 -1.180 -30.602 1.00 98.06 291 LEU A C 1
ATOM 2193 O O . LEU A 1 291 ? 14.393 -0.954 -31.431 1.00 98.06 291 LEU A O 1
ATOM 2197 N N . ASP A 1 292 ? 12.977 -2.390 -30.439 1.00 97.75 292 ASP A N 1
ATOM 2198 C CA . ASP A 1 292 ? 13.414 -3.580 -31.178 1.00 97.75 292 ASP A CA 1
ATOM 2199 C C . ASP A 1 292 ? 13.277 -3.374 -32.692 1.00 97.75 292 ASP A C 1
ATOM 2201 O O . ASP A 1 292 ? 14.223 -3.586 -33.448 1.00 97.75 292 ASP A O 1
ATOM 2205 N N . ARG A 1 293 ? 12.136 -2.843 -33.154 1.00 97.94 293 ARG A N 1
ATOM 2206 C CA . ARG A 1 293 ? 11.936 -2.508 -34.575 1.00 97.94 293 ARG A CA 1
ATOM 2207 C C . ARG A 1 293 ? 12.923 -1.457 -35.073 1.00 97.94 293 ARG A C 1
ATOM 2209 O O . ARG A 1 293 ? 13.384 -1.555 -36.208 1.00 97.94 293 ARG A O 1
ATOM 2216 N N . THR A 1 294 ? 13.220 -0.431 -34.277 1.00 97.88 294 THR A N 1
ATOM 2217 C CA . THR A 1 294 ? 14.207 0.589 -34.661 1.00 97.88 294 THR A CA 1
ATOM 2218 C C . THR A 1 294 ? 15.623 0.031 -34.678 1.00 97.88 294 THR A C 1
ATOM 2220 O O . THR A 1 294 ? 16.370 0.343 -35.598 1.00 97.88 294 THR A O 1
ATOM 2223 N N . ALA A 1 295 ? 15.968 -0.846 -33.733 1.00 97.75 295 ALA A N 1
ATOM 2224 C CA . ALA A 1 295 ? 17.252 -1.527 -33.696 1.00 97.75 295 ALA A CA 1
ATOM 2225 C C . ALA A 1 295 ? 17.415 -2.435 -34.921 1.00 97.75 295 ALA A C 1
ATOM 2227 O O . ALA A 1 295 ? 18.431 -2.365 -35.606 1.00 97.75 295 ALA A O 1
ATOM 2228 N N . GLU A 1 296 ? 16.388 -3.210 -35.277 1.00 97.75 296 GLU A N 1
ATOM 2229 C CA . GLU A 1 296 ? 16.412 -4.017 -36.496 1.00 97.75 296 GLU A CA 1
ATOM 2230 C C . GLU A 1 296 ? 16.550 -3.171 -37.768 1.00 97.75 296 GLU A C 1
ATOM 2232 O O . GLU A 1 296 ? 17.265 -3.562 -38.689 1.00 97.75 296 GLU A O 1
ATOM 2237 N N . LYS A 1 297 ? 15.862 -2.024 -37.854 1.00 98.00 297 LYS A N 1
ATOM 2238 C CA . LYS A 1 297 ? 16.011 -1.099 -38.988 1.00 98.00 297 LYS A CA 1
ATOM 2239 C C . LYS A 1 297 ? 17.429 -0.546 -39.069 1.00 98.00 297 LYS A C 1
ATOM 2241 O O . LYS A 1 297 ? 18.021 -0.611 -40.136 1.00 98.00 297 LYS A O 1
ATOM 2246 N N . ALA A 1 298 ? 17.990 -0.102 -37.947 1.00 97.69 298 ALA A N 1
ATOM 2247 C CA . ALA A 1 298 ? 19.360 0.395 -37.888 1.00 97.69 298 ALA A CA 1
ATOM 2248 C C . ALA A 1 298 ? 20.383 -0.678 -38.303 1.00 97.69 298 ALA A C 1
ATOM 2250 O O . ALA A 1 298 ? 21.328 -0.377 -39.028 1.00 97.69 298 ALA A O 1
ATOM 2251 N N . VAL A 1 299 ? 20.178 -1.942 -37.912 1.00 98.19 299 VAL A N 1
ATOM 2252 C CA . VAL A 1 299 ? 21.026 -3.066 -38.350 1.00 98.19 299 VAL A CA 1
ATOM 2253 C C . VAL A 1 299 ? 20.902 -3.306 -39.858 1.00 98.19 299 VAL A C 1
ATOM 2255 O O . VAL A 1 299 ? 21.921 -3.469 -40.531 1.00 98.19 299 VAL A O 1
ATOM 2258 N N . ARG A 1 300 ? 19.679 -3.298 -40.410 1.00 97.56 300 ARG A N 1
ATOM 2259 C CA . ARG A 1 300 ? 19.456 -3.443 -41.861 1.00 97.56 300 ARG A CA 1
ATOM 2260 C C . ARG A 1 300 ? 20.118 -2.302 -42.636 1.00 97.56 300 ARG A C 1
ATOM 2262 O O . ARG A 1 300 ? 20.930 -2.575 -43.515 1.00 97.56 300 ARG A O 1
ATOM 2269 N N . GLU A 1 301 ? 19.867 -1.056 -42.247 1.00 97.19 301 GLU A N 1
ATOM 2270 C CA . GLU A 1 301 ? 20.470 0.138 -42.855 1.00 97.19 301 GLU A CA 1
ATOM 2271 C C . GLU A 1 301 ? 22.001 0.125 -42.749 1.00 97.19 301 GLU A C 1
ATOM 2273 O O . GLU A 1 301 ? 22.688 0.457 -43.713 1.00 97.19 301 GLU A O 1
ATOM 2278 N N . GLY A 1 302 ? 22.557 -0.319 -41.617 1.00 97.44 302 GLY A N 1
ATOM 2279 C CA . GLY A 1 302 ? 23.997 -0.512 -41.452 1.00 97.44 302 GLY A CA 1
ATOM 2280 C C . GLY A 1 302 ? 24.563 -1.525 -42.449 1.00 97.44 302 GLY A C 1
ATOM 2281 O O . GLY A 1 302 ? 25.555 -1.243 -43.118 1.00 97.44 302 GLY A O 1
ATOM 2282 N N . SER A 1 303 ? 23.897 -2.673 -42.614 1.00 97.31 303 SER A N 1
ATOM 2283 C CA . SER A 1 303 ? 24.322 -3.704 -43.570 1.00 97.31 303 SER A CA 1
ATOM 2284 C C . SER A 1 303 ? 24.230 -3.240 -45.029 1.00 97.31 303 SER A C 1
ATOM 2286 O O . SER A 1 303 ? 25.154 -3.473 -45.812 1.00 97.31 303 SER A O 1
ATOM 2288 N N . GLU A 1 304 ? 23.161 -2.525 -45.388 1.00 97.44 304 GLU A N 1
ATOM 2289 C CA . GLU A 1 304 ? 22.973 -1.945 -46.719 1.00 97.44 304 GLU A CA 1
ATOM 2290 C C . GLU A 1 304 ? 24.024 -0.868 -47.001 1.00 97.44 304 GLU A C 1
ATOM 2292 O O . GLU A 1 304 ? 24.608 -0.845 -48.084 1.00 97.44 304 GLU A O 1
ATOM 2297 N N . ARG A 1 305 ? 24.339 -0.028 -46.008 1.00 97.81 305 ARG A N 1
ATOM 2298 C CA . ARG A 1 305 ? 25.389 0.988 -46.106 1.00 97.81 305 ARG A CA 1
ATOM 2299 C C . ARG A 1 305 ? 26.765 0.366 -46.312 1.00 97.81 305 ARG A C 1
ATOM 2301 O O . ARG A 1 305 ? 27.461 0.763 -47.241 1.00 97.81 305 ARG A O 1
ATOM 2308 N N . THR A 1 306 ? 27.150 -0.632 -45.516 1.00 97.44 306 THR A N 1
ATOM 2309 C CA . THR A 1 306 ? 28.427 -1.340 -45.707 1.00 97.44 306 THR A CA 1
ATOM 2310 C C . THR A 1 306 ? 28.482 -2.036 -47.073 1.00 97.44 306 THR A C 1
ATOM 2312 O O . THR A 1 306 ? 29.513 -2.011 -47.749 1.00 97.44 306 THR A O 1
ATOM 2315 N N . SER A 1 307 ? 27.368 -2.616 -47.534 1.00 97.50 307 SER A N 1
ATOM 2316 C CA . SER A 1 307 ? 27.276 -3.202 -48.878 1.00 97.50 307 SER A CA 1
ATOM 2317 C C . SER A 1 307 ? 27.449 -2.148 -49.984 1.00 97.50 307 SER A C 1
ATOM 2319 O O . SER A 1 307 ? 28.186 -2.368 -50.946 1.00 97.50 307 SER A O 1
ATOM 2321 N N . ALA A 1 308 ? 26.844 -0.969 -49.832 1.00 97.62 308 ALA A N 1
ATOM 2322 C CA . ALA A 1 308 ? 27.006 0.137 -50.770 1.00 97.62 308 ALA A CA 1
ATOM 2323 C C . ALA A 1 308 ? 28.439 0.699 -50.766 1.00 97.62 308 ALA A C 1
ATOM 2325 O O . ALA A 1 308 ? 29.016 0.895 -51.833 1.00 97.62 308 ALA A O 1
ATOM 2326 N N . GLU A 1 309 ? 29.040 0.902 -49.590 1.00 97.00 309 GLU A N 1
ATOM 2327 C CA . GLU A 1 309 ? 30.415 1.396 -49.437 1.00 97.00 309 GLU A CA 1
ATOM 2328 C C . GLU A 1 309 ? 31.445 0.435 -50.051 1.00 97.00 309 GLU A C 1
ATOM 2330 O O . GLU A 1 309 ? 32.376 0.870 -50.729 1.00 97.00 309 GLU A O 1
ATOM 2335 N N . THR A 1 310 ? 31.271 -0.880 -49.881 1.00 97.69 310 THR A N 1
ATOM 2336 C CA . THR A 1 310 ? 32.152 -1.882 -50.511 1.00 97.69 310 THR A CA 1
ATOM 2337 C C . THR A 1 310 ? 32.013 -1.899 -52.032 1.00 97.69 310 THR A C 1
ATOM 2339 O O . THR A 1 310 ? 33.025 -1.935 -52.736 1.00 97.69 310 THR A O 1
ATOM 2342 N N . LYS A 1 311 ? 30.785 -1.804 -52.560 1.00 97.69 311 LYS A N 1
ATOM 2343 C CA . LYS A 1 311 ? 30.549 -1.688 -54.006 1.00 97.69 311 LYS A CA 1
ATOM 2344 C C . LYS A 1 311 ? 31.159 -0.409 -54.577 1.00 97.69 311 LYS A C 1
ATOM 2346 O O . LYS A 1 311 ? 31.760 -0.458 -55.645 1.00 97.69 311 LYS A O 1
ATOM 2351 N N . LEU A 1 312 ? 31.043 0.708 -53.860 1.00 97.75 312 LEU A N 1
ATOM 2352 C CA . LEU A 1 312 ? 31.630 1.988 -54.249 1.00 97.75 312 LEU A CA 1
ATOM 2353 C C . LEU A 1 312 ? 33.158 1.874 -54.343 1.00 97.75 312 LEU A C 1
ATOM 2355 O O . LEU A 1 312 ? 33.703 2.163 -55.403 1.00 97.75 312 LEU A O 1
ATOM 2359 N N . ARG A 1 313 ? 33.832 1.334 -53.318 1.00 97.56 313 ARG A N 1
ATOM 2360 C CA . ARG A 1 313 ? 35.291 1.093 -53.355 1.00 97.56 313 ARG A CA 1
ATOM 2361 C C . ARG A 1 313 ? 35.714 0.180 -54.505 1.00 97.56 313 ARG A C 1
ATOM 2363 O O . ARG A 1 313 ? 36.735 0.417 -55.143 1.00 97.56 313 ARG A O 1
ATOM 2370 N N . SER A 1 314 ? 34.933 -0.865 -54.788 1.00 97.12 314 SER A N 1
ATOM 2371 C CA . SER A 1 314 ? 35.206 -1.752 -55.923 1.00 97.12 314 SER A CA 1
ATOM 2372 C C . SER A 1 314 ? 35.100 -1.019 -57.263 1.00 97.12 314 SER A C 1
ATOM 2374 O O . SER A 1 314 ? 35.906 -1.283 -58.151 1.00 97.12 314 SER A O 1
ATOM 2376 N N . LEU A 1 315 ? 34.116 -0.129 -57.426 1.00 97.56 315 LEU A N 1
ATOM 2377 C CA . LEU A 1 315 ? 33.955 0.676 -58.640 1.00 97.56 315 LEU A CA 1
ATOM 2378 C C . LEU A 1 315 ? 35.046 1.748 -58.763 1.00 97.56 315 LEU A C 1
ATOM 2380 O O . LEU A 1 315 ? 35.549 1.965 -59.860 1.00 97.56 315 LEU A O 1
ATOM 2384 N N . GLU A 1 316 ? 35.448 2.379 -57.658 1.00 96.69 316 GLU A N 1
ATOM 2385 C CA . GLU A 1 316 ? 36.578 3.318 -57.623 1.00 96.69 316 GLU A CA 1
ATOM 2386 C C . GLU A 1 316 ? 37.880 2.645 -58.063 1.00 96.69 316 GLU A C 1
ATOM 2388 O O . GLU A 1 316 ? 38.615 3.209 -58.872 1.00 96.69 316 GLU A O 1
ATOM 2393 N N . HIS A 1 317 ? 38.142 1.420 -57.593 1.00 96.94 317 HIS A N 1
ATOM 2394 C CA . HIS A 1 317 ? 39.325 0.667 -58.005 1.00 96.94 317 HIS A CA 1
ATOM 2395 C C . HIS A 1 317 ? 39.290 0.311 -59.498 1.00 96.94 317 HIS A C 1
ATOM 2397 O O . HIS A 1 317 ? 40.270 0.552 -60.195 1.00 96.94 317 HIS A O 1
ATOM 2403 N N . GLN A 1 318 ? 38.148 -0.169 -60.009 1.00 96.38 318 GLN A N 1
ATOM 2404 C CA . GLN A 1 318 ? 37.978 -0.459 -61.440 1.00 96.38 318 GLN A CA 1
ATOM 2405 C C . GLN A 1 318 ? 38.176 0.784 -62.317 1.00 96.38 318 GLN A C 1
ATOM 2407 O O . GLN A 1 318 ? 38.758 0.696 -63.395 1.00 96.38 318 GLN A O 1
ATOM 2412 N N . LEU A 1 319 ? 37.697 1.946 -61.864 1.00 96.56 319 LEU A N 1
ATOM 2413 C CA . LEU A 1 319 ? 37.881 3.212 -62.569 1.00 96.56 319 LEU A CA 1
ATOM 2414 C C . LEU A 1 319 ? 39.351 3.651 -62.550 1.00 96.56 319 LEU A C 1
ATOM 2416 O O . LEU A 1 319 ? 39.858 4.093 -63.579 1.00 96.56 319 LEU A O 1
ATOM 2420 N N . ALA A 1 320 ? 40.045 3.495 -61.420 1.00 96.12 320 ALA A N 1
ATOM 2421 C CA . ALA A 1 320 ? 41.475 3.775 -61.323 1.00 96.12 320 ALA A CA 1
ATOM 2422 C C . ALA A 1 320 ? 42.301 2.877 -62.261 1.00 96.12 320 ALA A C 1
ATOM 2424 O O . ALA A 1 320 ? 43.150 3.384 -62.993 1.00 96.12 320 ALA A O 1
ATOM 2425 N N . ASP A 1 321 ? 42.003 1.575 -62.301 1.00 95.31 321 ASP A N 1
ATOM 2426 C CA . ASP A 1 321 ? 42.674 0.616 -63.185 1.00 95.31 321 ASP A CA 1
ATOM 2427 C C . ASP A 1 321 ? 42.415 0.935 -64.667 1.00 95.31 321 ASP A C 1
ATOM 2429 O O . ASP A 1 321 ? 43.330 0.879 -65.487 1.00 95.31 321 ASP A O 1
ATOM 2433 N N . ALA A 1 322 ? 41.184 1.324 -65.021 1.00 95.19 322 ALA A N 1
ATOM 2434 C CA . ALA A 1 322 ? 40.838 1.724 -66.385 1.00 95.19 322 ALA A CA 1
ATOM 2435 C C . ALA A 1 322 ? 41.570 3.003 -66.827 1.00 95.19 322 ALA A C 1
ATOM 2437 O O . ALA A 1 322 ? 42.011 3.090 -67.973 1.00 95.19 322 ALA A O 1
ATOM 2438 N N . ILE A 1 323 ? 41.727 3.980 -65.927 1.00 96.00 323 ILE A N 1
ATOM 2439 C CA . ILE A 1 323 ? 42.512 5.195 -66.191 1.00 96.00 323 ILE A CA 1
ATOM 2440 C C . ILE A 1 323 ? 43.992 4.848 -66.368 1.00 96.00 323 ILE A C 1
ATOM 2442 O O . ILE A 1 323 ? 44.614 5.341 -67.306 1.00 96.00 323 ILE A O 1
ATOM 2446 N N . ALA A 1 324 ? 44.553 3.994 -65.507 1.00 94.88 324 ALA A N 1
ATOM 2447 C CA . ALA A 1 324 ? 45.940 3.549 -65.633 1.00 94.88 324 ALA A CA 1
ATOM 2448 C C . ALA A 1 324 ? 46.178 2.848 -66.981 1.00 94.88 324 ALA A C 1
ATOM 2450 O O . ALA A 1 324 ? 47.088 3.219 -67.715 1.00 94.88 324 ALA A O 1
ATOM 2451 N N . ALA A 1 325 ? 45.285 1.932 -67.370 1.00 93.75 325 ALA A N 1
ATOM 2452 C CA . ALA A 1 325 ? 45.358 1.248 -68.659 1.00 93.75 325 ALA A CA 1
ATOM 2453 C C . ALA A 1 325 ? 45.248 2.197 -69.869 1.00 93.75 325 ALA A C 1
ATOM 2455 O O . ALA A 1 325 ? 45.839 1.920 -70.907 1.00 93.75 325 ALA A O 1
ATOM 2456 N N . GLN A 1 326 ? 44.503 3.306 -69.760 1.00 92.06 326 GLN A N 1
ATOM 2457 C CA . GLN A 1 326 ? 44.452 4.337 -70.806 1.00 92.06 326 GLN A CA 1
ATOM 2458 C C . GLN A 1 326 ? 45.707 5.211 -70.868 1.00 92.06 326 GLN A C 1
ATOM 2460 O O . GLN A 1 326 ? 46.005 5.737 -71.933 1.00 92.06 326 GLN A O 1
ATOM 2465 N N . LEU A 1 327 ? 46.407 5.411 -69.750 1.00 92.31 327 LEU A N 1
ATOM 2466 C CA . LEU A 1 327 ? 47.659 6.173 -69.717 1.00 92.31 327 LEU A CA 1
ATOM 2467 C C . LEU A 1 327 ? 48.844 5.368 -70.269 1.00 92.31 327 LEU A C 1
ATOM 2469 O O . LEU A 1 327 ? 49.777 5.964 -70.803 1.00 92.31 327 LEU A O 1
ATOM 2473 N N . ASP A 1 328 ? 48.797 4.041 -70.143 1.00 83.75 328 ASP A N 1
ATOM 2474 C CA . ASP A 1 328 ? 49.831 3.124 -70.636 1.00 83.75 328 ASP A CA 1
ATOM 2475 C C . ASP A 1 328 ? 49.684 2.765 -72.136 1.00 83.75 328 ASP A C 1
ATOM 2477 O O . ASP A 1 328 ? 50.573 2.116 -72.694 1.00 83.75 328 ASP A O 1
ATOM 2481 N N . ALA A 1 329 ? 48.581 3.165 -72.785 1.00 68.50 329 ALA A N 1
ATOM 2482 C CA . ALA A 1 329 ? 48.252 2.890 -74.192 1.00 68.50 329 ALA A CA 1
ATOM 2483 C C . ALA A 1 329 ? 48.515 4.093 -75.113 1.00 68.50 329 ALA A C 1
ATOM 2485 O O . ALA A 1 329 ? 49.004 3.859 -76.244 1.00 68.50 329 ALA A O 1
#